Protein AF-A0A1M7DQD5-F1 (afdb_monomer)

Sequence (203 aa):
MSFKKIFIEKNDSAINGEINQLQTGQNYFQDYINKVFDLGITDIESDDLEQLFANPKCFITDKLTKGETLQVAGMNLNKEKVFELLEKPAGTESLIMEIEADILDKTKREYFVWNVKNYKIENRNVVISAETLEFIANKYSLFIENENQQLAYNKLKEIERLMNEINSLQGRKISLDMELNDFMKKDSNHLLKLDSHFIKSFK

Mean predicted aligned error: 7.4 Å

Secondary structure (DSSP, 8-state):
-PPPPEEEEE-HHHHHHHHHHHHHHHHHHHHHHHHHHHTT-----TTHHHHHHH-HHHHHHHHHTTT---EETTEEPPHHHHHHHS-PPTTHHHHHHHHHHHHHSHHHHHHTGGGGGGEEEETTEEEE-HHHHHHHHHHTEEEE-SHHHHHHHHHHHHHHHHHHHHHHH-SSPPPTTSTTTTTEEE-TTS-EEE-GGGGGG--

Structure (mmCIF, N/CA/C/O backbone):
data_AF-A0A1M7DQD5-F1
#
_entry.id   AF-A0A1M7DQD5-F1
#
loop_
_atom_site.group_PDB
_atom_site.id
_atom_site.type_symbol
_atom_site.label_atom_id
_atom_site.label_alt_id
_atom_site.label_comp_id
_atom_site.label_asym_id
_atom_site.label_entity_id
_atom_site.label_seq_id
_atom_site.pdbx_PDB_ins_code
_atom_site.Cartn_x
_atom_site.Cartn_y
_atom_site.Cartn_z
_atom_site.occupancy
_atom_site.B_iso_or_equiv
_atom_site.auth_seq_id
_atom_site.auth_comp_id
_atom_site.auth_asym_id
_atom_site.auth_atom_id
_atom_site.pdbx_PDB_model_num
ATOM 1 N N . MET A 1 1 ? 1.335 26.785 -22.167 1.00 60.62 1 MET A N 1
ATOM 2 C CA . MET A 1 1 ? 0.556 25.526 -22.130 1.00 60.62 1 MET A CA 1
ATOM 3 C C . MET A 1 1 ? 1.340 24.524 -21.294 1.00 60.62 1 MET A C 1
ATOM 5 O O . MET A 1 1 ? 2.559 24.562 -21.367 1.00 60.62 1 MET A O 1
ATOM 9 N N . SER A 1 2 ? 0.684 23.707 -20.463 1.00 81.94 2 SER A N 1
ATOM 10 C CA . SER A 1 2 ? 1.371 22.660 -19.689 1.00 81.94 2 SER A CA 1
ATOM 11 C C . SER A 1 2 ? 1.646 21.456 -20.591 1.00 81.94 2 SER A C 1
ATOM 13 O O . SER A 1 2 ? 0.751 21.041 -21.331 1.00 81.94 2 SER A O 1
ATOM 15 N N . PHE A 1 3 ? 2.869 20.922 -20.566 1.00 88.44 3 PHE A N 1
ATOM 16 C CA . PHE A 1 3 ? 3.222 19.729 -21.332 1.00 88.44 3 PHE A CA 1
ATOM 17 C C . PHE A 1 3 ? 2.458 18.515 -20.788 1.00 88.44 3 PHE A C 1
ATOM 19 O O . PHE A 1 3 ? 2.468 18.243 -19.585 1.00 88.44 3 PHE A O 1
ATOM 26 N N . LYS A 1 4 ? 1.785 17.769 -21.669 1.00 92.31 4 LYS A N 1
ATOM 27 C CA . LYS A 1 4 ? 1.064 16.552 -21.283 1.00 92.31 4 LYS A CA 1
ATOM 28 C C . LYS A 1 4 ? 2.053 15.396 -21.175 1.00 92.31 4 LYS A C 1
ATOM 30 O O . LYS A 1 4 ? 2.666 15.034 -22.174 1.00 92.31 4 LYS A O 1
ATOM 35 N N . LYS A 1 5 ? 2.155 14.784 -19.989 1.00 92.12 5 LYS A N 1
ATOM 36 C CA . LYS A 1 5 ? 3.011 13.609 -19.780 1.00 92.12 5 LYS A CA 1
ATOM 37 C C . LYS A 1 5 ? 2.674 12.491 -20.773 1.00 92.12 5 LYS A C 1
ATOM 39 O O . LYS A 1 5 ? 1.497 12.205 -21.008 1.00 92.12 5 LYS A O 1
ATOM 44 N N . ILE A 1 6 ? 3.702 11.846 -21.322 1.00 93.50 6 ILE A N 1
ATOM 45 C CA . ILE A 1 6 ? 3.565 10.723 -22.262 1.00 93.50 6 ILE A CA 1
ATOM 46 C C . ILE A 1 6 ? 4.157 9.478 -21.611 1.00 93.50 6 ILE A C 1
ATOM 48 O O . ILE A 1 6 ? 5.321 9.477 -21.222 1.00 93.50 6 ILE A O 1
ATOM 52 N N . PHE A 1 7 ? 3.354 8.428 -21.477 1.00 93.06 7 PHE A N 1
ATOM 53 C CA . PHE A 1 7 ? 3.791 7.140 -20.941 1.00 93.06 7 PHE A CA 1
ATOM 54 C C . PHE A 1 7 ? 4.742 6.429 -21.914 1.00 93.06 7 PHE A C 1
ATOM 56 O O . PHE A 1 7 ? 4.466 6.391 -23.113 1.00 93.06 7 PHE A O 1
ATOM 63 N N . ILE A 1 8 ? 5.834 5.855 -21.398 1.00 92.50 8 ILE A N 1
ATOM 64 C CA . ILE A 1 8 ? 6.790 5.065 -22.188 1.00 92.50 8 ILE A CA 1
ATOM 65 C C . ILE A 1 8 ? 6.712 3.587 -21.818 1.00 92.50 8 ILE A C 1
ATOM 67 O O . ILE A 1 8 ? 6.411 2.746 -22.661 1.00 92.50 8 ILE A O 1
ATOM 71 N N . GLU A 1 9 ? 7.019 3.264 -20.567 1.00 91.62 9 GLU A N 1
ATOM 72 C CA . GLU A 1 9 ? 7.064 1.890 -20.077 1.00 91.62 9 GLU A CA 1
ATOM 73 C C . GLU A 1 9 ? 6.839 1.855 -18.566 1.00 91.62 9 GLU A C 1
ATOM 75 O O . GLU A 1 9 ? 6.941 2.877 -17.888 1.00 91.62 9 GLU A O 1
ATOM 80 N N . LYS A 1 10 ? 6.545 0.667 -18.038 1.00 93.31 10 LYS A N 1
ATOM 81 C CA . LYS A 1 10 ? 6.435 0.417 -16.600 1.00 93.31 10 LYS A CA 1
ATOM 82 C C . LYS A 1 10 ? 7.136 -0.876 -16.220 1.00 93.31 10 LYS A C 1
ATOM 84 O O . LYS A 1 10 ? 7.209 -1.808 -17.022 1.00 93.31 10 LYS A O 1
ATOM 89 N N . ASN A 1 11 ? 7.623 -0.938 -14.986 1.00 93.19 11 ASN A N 1
ATOM 90 C CA . ASN A 1 11 ? 8.206 -2.143 -14.417 1.00 93.19 11 ASN A CA 1
ATOM 91 C C . ASN A 1 11 ? 7.139 -2.942 -13.656 1.00 93.19 11 ASN A C 1
ATOM 93 O O . ASN A 1 11 ? 7.006 -2.820 -12.439 1.00 93.19 11 ASN A O 1
ATOM 97 N N . ASP A 1 12 ? 6.399 -3.787 -14.377 1.00 94.12 12 ASP A N 1
ATOM 98 C CA . ASP A 1 12 ? 5.343 -4.623 -13.788 1.00 94.12 12 ASP A CA 1
ATOM 99 C C . ASP A 1 12 ? 5.869 -5.572 -12.701 1.00 94.12 12 ASP A C 1
ATOM 101 O O . ASP A 1 12 ? 5.168 -5.840 -11.729 1.00 94.12 12 ASP A O 1
ATOM 105 N N . SER A 1 13 ? 7.117 -6.046 -12.809 1.00 95.25 13 SER A N 1
ATOM 106 C CA . SER A 1 13 ? 7.712 -6.906 -11.780 1.00 95.25 13 SER A CA 1
ATOM 107 C C . SER A 1 13 ? 7.927 -6.158 -10.465 1.00 95.25 13 SER A C 1
ATOM 109 O O . SER A 1 13 ? 7.686 -6.728 -9.403 1.00 95.25 13 SER A O 1
ATOM 111 N N . ALA A 1 14 ? 8.384 -4.905 -10.520 1.00 94.06 14 ALA A N 1
ATOM 112 C CA . ALA A 1 14 ? 8.564 -4.081 -9.329 1.00 94.06 14 ALA A CA 1
ATOM 113 C C . ALA A 1 14 ? 7.216 -3.671 -8.722 1.00 94.06 14 ALA A C 1
ATOM 115 O O . ALA A 1 14 ? 7.046 -3.773 -7.510 1.00 94.06 14 ALA A O 1
ATOM 116 N N . ILE A 1 15 ? 6.242 -3.304 -9.567 1.00 95.38 15 ILE A N 1
ATOM 117 C CA . ILE A 1 15 ? 4.867 -2.996 -9.145 1.00 95.38 15 ILE A CA 1
ATOM 118 C C . ILE A 1 15 ? 4.260 -4.189 -8.404 1.00 95.38 15 ILE A C 1
ATOM 120 O O . ILE A 1 15 ? 3.832 -4.054 -7.261 1.00 95.38 15 ILE A O 1
ATOM 124 N N . ASN A 1 16 ? 4.272 -5.372 -9.022 1.00 95.56 16 ASN A N 1
ATOM 125 C CA . ASN A 1 16 ? 3.718 -6.582 -8.417 1.00 95.56 16 ASN A CA 1
ATOM 126 C C . ASN A 1 16 ? 4.488 -6.989 -7.155 1.00 95.56 16 ASN A C 1
ATOM 128 O O . ASN A 1 16 ? 3.881 -7.450 -6.193 1.00 95.56 16 ASN A O 1
ATOM 132 N N . GLY A 1 17 ? 5.810 -6.799 -7.136 1.00 95.44 17 GLY A N 1
ATOM 133 C CA . GLY A 1 17 ? 6.637 -7.045 -5.957 1.00 95.44 17 GLY A CA 1
ATOM 134 C C . GLY A 1 17 ? 6.219 -6.196 -4.756 1.00 95.44 17 GLY A C 1
ATOM 135 O O . GLY A 1 17 ? 6.038 -6.739 -3.669 1.00 95.44 17 GLY A O 1
ATOM 136 N N . GLU A 1 18 ? 6.017 -4.890 -4.948 1.00 94.62 18 GLU A N 1
ATOM 137 C CA . GLU A 1 18 ? 5.593 -3.979 -3.873 1.00 94.62 18 GLU A CA 1
ATOM 138 C C . GLU A 1 18 ? 4.139 -4.230 -3.449 1.00 94.62 18 GLU A C 1
ATOM 140 O O . GLU A 1 18 ? 3.856 -4.300 -2.256 1.00 94.62 18 GLU A O 1
ATOM 145 N N . ILE A 1 19 ? 3.226 -4.478 -4.398 1.00 94.88 19 ILE A N 1
ATOM 146 C CA . ILE A 1 19 ? 1.836 -4.858 -4.084 1.00 94.88 19 ILE A CA 1
ATOM 147 C C . ILE A 1 19 ? 1.795 -6.143 -3.245 1.00 94.88 19 ILE A C 1
ATOM 149 O O . ILE A 1 19 ? 1.076 -6.203 -2.250 1.00 94.88 19 ILE A O 1
ATOM 153 N N . ASN A 1 20 ? 2.593 -7.156 -3.594 1.00 93.38 20 ASN A N 1
ATOM 154 C CA . ASN A 1 20 ? 2.652 -8.407 -2.837 1.00 93.38 20 ASN A CA 1
ATOM 155 C C . ASN A 1 20 ? 3.188 -8.205 -1.410 1.00 93.38 20 ASN A C 1
ATOM 157 O O . ASN A 1 20 ? 2.755 -8.899 -0.496 1.00 93.38 20 ASN A O 1
ATOM 161 N N . GLN A 1 21 ? 4.090 -7.245 -1.182 1.00 90.88 21 GLN A N 1
ATOM 162 C CA . GLN A 1 21 ? 4.548 -6.919 0.175 1.00 90.88 21 GLN A CA 1
ATOM 163 C C . GLN A 1 21 ? 3.422 -6.329 1.036 1.00 90.88 21 GLN A C 1
ATOM 165 O O . GLN A 1 21 ? 3.356 -6.612 2.233 1.00 90.88 21 GLN A O 1
ATOM 170 N N . LEU A 1 22 ? 2.504 -5.571 0.430 1.00 94.31 22 LEU A N 1
ATOM 171 C CA . LEU A 1 22 ? 1.338 -5.010 1.117 1.00 94.31 22 LEU A CA 1
ATOM 172 C C . LEU A 1 22 ? 0.255 -6.060 1.425 1.00 94.31 22 LEU A C 1
ATOM 174 O O . LEU A 1 22 ? -0.532 -5.874 2.348 1.00 94.31 22 LEU A O 1
ATOM 178 N N . GLN A 1 23 ? 0.228 -7.206 0.737 1.00 92.69 23 GLN A N 1
ATOM 179 C CA . GLN A 1 23 ? -0.747 -8.271 1.031 1.00 92.69 23 GLN A CA 1
ATOM 180 C C . GLN A 1 23 ? -0.601 -8.832 2.455 1.00 92.69 23 GLN A C 1
ATOM 182 O O . GLN A 1 23 ? -1.596 -9.169 3.095 1.00 92.69 23 GLN A O 1
ATOM 187 N N . THR A 1 24 ? 0.620 -8.887 2.996 1.00 92.56 24 THR A N 1
ATOM 188 C CA . THR A 1 24 ? 0.837 -9.293 4.396 1.00 92.56 24 THR A CA 1
ATOM 189 C C . THR A 1 24 ? 0.157 -8.323 5.363 1.00 92.56 24 THR A C 1
ATOM 191 O O . THR A 1 24 ? -0.457 -8.754 6.336 1.00 92.56 24 THR A O 1
ATOM 194 N N . GLY A 1 25 ? 0.236 -7.017 5.086 1.00 94.38 25 GLY A N 1
ATOM 195 C CA . GLY A 1 25 ? -0.451 -6.000 5.879 1.00 94.38 25 GLY A CA 1
ATOM 196 C C . GLY A 1 25 ? -1.966 -6.062 5.723 1.00 94.38 25 GLY A C 1
ATOM 197 O O . GLY A 1 25 ? -2.678 -5.934 6.713 1.00 94.38 25 GLY A O 1
ATOM 198 N N . GLN A 1 26 ? -2.458 -6.359 4.519 1.00 96.12 26 GLN A N 1
ATOM 199 C CA . GLN A 1 26 ? -3.883 -6.565 4.270 1.00 96.12 26 GLN A CA 1
ATOM 200 C C . GLN A 1 26 ? -4.465 -7.655 5.184 1.00 96.12 26 GLN A C 1
ATOM 202 O O . GLN A 1 26 ? -5.466 -7.411 5.852 1.00 96.12 26 GLN A O 1
ATOM 207 N N . ASN A 1 27 ? -3.815 -8.821 5.265 1.00 95.50 27 ASN A N 1
ATOM 208 C CA . ASN A 1 27 ? -4.257 -9.916 6.135 1.00 95.50 27 ASN A CA 1
ATOM 209 C C . ASN A 1 27 ? -4.180 -9.536 7.619 1.00 95.50 27 ASN A C 1
ATOM 211 O O . ASN A 1 27 ? -5.128 -9.764 8.363 1.00 95.50 27 ASN A O 1
ATOM 215 N N . TYR A 1 28 ? -3.080 -8.900 8.030 1.00 96.75 28 TYR A N 1
ATOM 216 C CA . TYR A 1 28 ? -2.901 -8.419 9.398 1.00 96.75 28 TYR A CA 1
ATOM 217 C C . TYR A 1 28 ? -4.044 -7.493 9.840 1.00 96.75 28 TYR A C 1
ATOM 219 O O . TYR A 1 28 ? -4.631 -7.687 10.900 1.00 96.75 28 TYR A O 1
ATOM 227 N N . PHE A 1 29 ? -4.405 -6.509 9.016 1.00 97.81 29 PHE A N 1
ATOM 228 C CA . PHE A 1 29 ? -5.501 -5.593 9.323 1.00 97.81 29 PHE A CA 1
ATOM 229 C C . PHE A 1 29 ? -6.875 -6.261 9.222 1.00 97.81 29 PHE A C 1
ATOM 231 O O . PHE A 1 29 ? -7.765 -5.937 10.011 1.00 97.81 29 PHE A O 1
ATOM 238 N N . GLN A 1 30 ? -7.053 -7.209 8.296 1.00 97.88 30 GLN A N 1
ATOM 239 C CA . GLN A 1 30 ? -8.293 -7.975 8.179 1.00 97.88 30 GLN A CA 1
ATOM 240 C C . GLN A 1 30 ? -8.620 -8.718 9.477 1.00 97.88 30 GLN A C 1
ATOM 242 O O . GLN A 1 30 ? -9.783 -8.743 9.874 1.00 97.88 30 GLN A O 1
ATOM 247 N N . ASP A 1 31 ? -7.618 -9.270 10.164 1.00 97.50 31 ASP A N 1
ATOM 248 C CA . ASP A 1 31 ? -7.822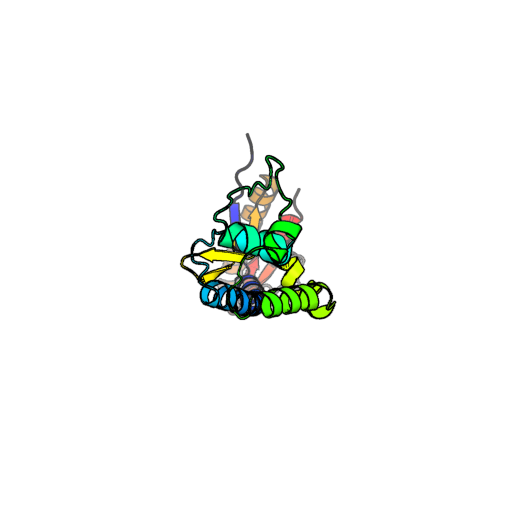 -9.975 11.433 1.00 97.50 31 ASP A CA 1
ATOM 249 C C . ASP A 1 31 ? -8.423 -9.059 12.511 1.00 97.50 31 ASP A C 1
ATOM 251 O O . ASP A 1 31 ? -9.345 -9.463 13.222 1.00 97.50 31 ASP A O 1
ATOM 255 N N . TYR A 1 32 ? -7.973 -7.803 12.603 1.00 97.62 32 TYR A N 1
ATOM 256 C CA . TYR A 1 32 ? -8.563 -6.827 13.526 1.00 97.62 32 TYR A CA 1
ATOM 257 C C . TYR A 1 32 ? -9.974 -6.423 13.114 1.00 97.62 32 TYR A C 1
ATOM 259 O O . TYR A 1 32 ? -10.858 -6.354 13.964 1.00 97.62 32 TYR A O 1
ATOM 267 N N . ILE A 1 33 ? -10.214 -6.204 11.822 1.00 97.12 33 ILE A N 1
ATOM 268 C CA . ILE A 1 33 ? -11.547 -5.858 11.321 1.00 97.12 33 ILE A CA 1
ATOM 269 C C . ILE A 1 33 ? -12.552 -6.989 11.555 1.00 97.12 33 ILE A C 1
ATOM 271 O O . ILE A 1 33 ? -13.678 -6.721 11.969 1.00 97.12 33 ILE A O 1
ATOM 275 N N . ASN A 1 34 ? -12.144 -8.248 11.394 1.00 97.19 34 ASN A N 1
ATOM 276 C CA . ASN A 1 34 ? -12.975 -9.399 11.744 1.00 97.19 34 ASN A CA 1
ATOM 277 C C . ASN A 1 34 ? -13.346 -9.385 13.232 1.00 97.19 34 ASN A C 1
ATOM 279 O O . ASN A 1 34 ? -14.524 -9.498 13.561 1.00 97.19 34 ASN A O 1
ATOM 283 N N . LYS A 1 35 ? -12.374 -9.140 14.122 1.00 97.19 35 LYS A N 1
ATOM 284 C CA . LYS A 1 35 ? -12.637 -9.010 15.564 1.00 97.19 35 LYS A CA 1
ATOM 285 C C . LYS A 1 35 ? -13.591 -7.857 15.875 1.00 97.19 35 LYS A C 1
ATOM 287 O O . LYS A 1 35 ? -14.450 -8.014 16.732 1.00 97.19 35 LYS A O 1
ATOM 292 N N . VAL A 1 36 ? -13.488 -6.720 15.181 1.00 96.62 36 VAL A N 1
ATOM 293 C CA . VAL A 1 36 ? -14.444 -5.606 15.336 1.00 96.62 36 VAL A CA 1
ATOM 294 C C . VAL A 1 36 ? -15.857 -6.043 14.932 1.00 96.62 36 VAL A C 1
ATOM 296 O O . VAL A 1 36 ? -16.807 -5.783 15.673 1.00 96.62 36 VAL A O 1
ATOM 299 N N . PHE A 1 37 ? -16.011 -6.759 13.814 1.00 95.31 37 PHE A N 1
ATOM 300 C CA . PHE A 1 37 ? -17.307 -7.315 13.411 1.00 95.31 37 PHE A CA 1
ATOM 301 C C . PHE A 1 37 ? -17.854 -8.341 14.416 1.00 95.31 37 PHE A C 1
ATOM 303 O O . PHE A 1 37 ? -19.063 -8.356 14.653 1.00 95.31 37 PHE A O 1
ATOM 310 N N . ASP A 1 38 ? -16.994 -9.147 15.045 1.00 95.31 38 ASP A N 1
ATOM 311 C CA . ASP A 1 38 ? -17.384 -10.115 16.082 1.00 95.31 38 ASP A CA 1
ATOM 312 C C . ASP A 1 38 ? -17.917 -9.435 17.358 1.00 95.31 38 ASP A C 1
ATOM 314 O O . ASP A 1 38 ? -18.740 -10.014 18.070 1.00 95.31 38 ASP A O 1
ATOM 318 N N . LEU A 1 39 ? -17.532 -8.178 17.620 1.00 94.81 39 LEU A N 1
ATOM 319 C CA . LEU A 1 39 ? -18.129 -7.346 18.678 1.00 94.81 39 LEU A CA 1
ATOM 320 C C . LEU A 1 39 ? -19.530 -6.821 18.311 1.00 94.81 39 LEU A C 1
ATOM 322 O O . LEU A 1 39 ? -20.154 -6.123 19.108 1.00 94.81 39 LEU A O 1
ATOM 326 N N . GLY A 1 40 ? -20.040 -7.128 17.115 1.00 92.44 40 GLY A N 1
ATOM 327 C CA . GLY A 1 40 ? -21.336 -6.656 16.625 1.00 92.44 40 GLY A CA 1
ATOM 328 C C . GLY A 1 40 ? -21.308 -5.246 16.029 1.00 92.44 40 GLY A C 1
ATOM 329 O O . GLY A 1 40 ? -22.366 -4.705 15.708 1.00 92.44 40 GLY A O 1
ATOM 330 N N . ILE A 1 41 ? -20.124 -4.654 15.849 1.00 93.56 41 ILE A N 1
ATOM 331 C CA . ILE A 1 41 ? -19.949 -3.367 15.169 1.00 93.56 41 ILE A CA 1
ATOM 332 C C . ILE A 1 41 ? -19.996 -3.615 13.663 1.00 93.56 41 ILE A C 1
ATOM 334 O O . ILE A 1 41 ? -19.112 -4.258 13.103 1.00 93.56 41 ILE A O 1
ATOM 338 N N . THR A 1 42 ? -21.045 -3.135 12.995 1.00 89.31 42 THR A N 1
ATOM 339 C CA . THR A 1 42 ? -21.274 -3.416 11.564 1.00 89.31 42 THR A CA 1
ATOM 340 C C . THR A 1 42 ? -21.118 -2.206 10.651 1.00 89.31 42 THR A C 1
ATOM 342 O O . THR A 1 42 ? -20.989 -2.372 9.440 1.00 89.31 42 THR A O 1
ATOM 345 N N . ASP A 1 43 ? -21.158 -1.006 11.215 1.00 89.50 43 ASP A N 1
ATOM 346 C CA . ASP A 1 43 ? -21.097 0.296 10.555 1.00 89.50 43 ASP A CA 1
ATOM 347 C C . ASP A 1 43 ? -19.653 0.813 10.475 1.00 89.50 43 ASP A C 1
ATOM 349 O O . ASP A 1 43 ? -19.299 1.857 11.025 1.00 89.50 43 ASP A O 1
ATOM 353 N N . ILE A 1 44 ? -18.808 0.049 9.782 1.00 92.38 44 ILE A N 1
ATOM 354 C CA . ILE A 1 44 ? -17.419 0.424 9.516 1.00 92.38 44 ILE A CA 1
ATOM 355 C C . ILE A 1 44 ? -17.309 1.086 8.134 1.00 92.38 44 ILE A C 1
ATOM 357 O O . ILE A 1 44 ? -17.765 0.535 7.129 1.00 92.38 44 ILE A O 1
ATOM 361 N N . GLU A 1 45 ? -16.700 2.263 8.099 1.00 92.50 45 GLU A N 1
ATOM 362 C CA . GLU A 1 45 ? -16.437 3.101 6.933 1.00 92.50 45 GLU A CA 1
ATOM 363 C C . GLU A 1 45 ? -15.035 2.849 6.350 1.00 92.50 45 GLU A C 1
ATOM 365 O O . GLU A 1 45 ? -14.189 2.197 6.961 1.00 92.50 45 GLU A O 1
ATOM 370 N N . SER A 1 46 ? -14.775 3.382 5.150 1.00 89.00 46 SER A N 1
ATOM 371 C CA . SER A 1 46 ? -13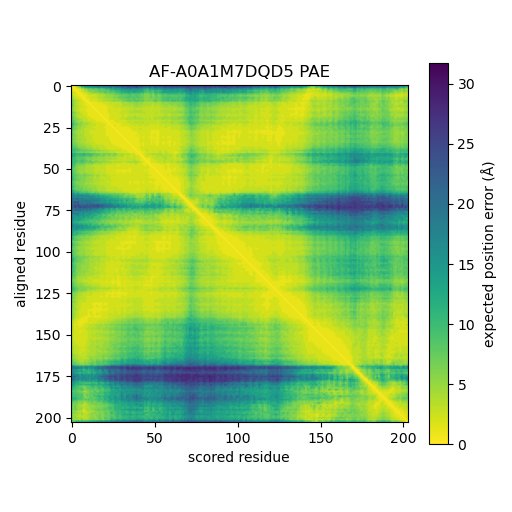.514 3.185 4.410 1.00 89.00 46 SER A CA 1
ATOM 372 C C . SER A 1 46 ? -12.269 3.534 5.229 1.00 89.00 46 SER A C 1
ATOM 374 O O . SER A 1 46 ? -11.298 2.773 5.218 1.00 89.00 46 SER A O 1
ATOM 376 N N . ASP A 1 47 ? -12.322 4.652 5.953 1.00 88.62 47 ASP A N 1
ATOM 377 C CA . ASP A 1 47 ? -11.150 5.283 6.574 1.00 88.62 47 ASP A CA 1
ATOM 378 C C . ASP A 1 47 ? -11.059 4.986 8.084 1.00 88.62 47 ASP A C 1
ATOM 380 O O . ASP A 1 47 ? -10.150 5.436 8.784 1.00 88.62 47 ASP A O 1
ATOM 384 N N . ASP A 1 48 ? -11.981 4.169 8.597 1.00 93.88 48 ASP A N 1
ATOM 385 C CA . ASP A 1 48 ? -12.063 3.794 10.011 1.00 93.88 48 ASP A CA 1
ATOM 386 C C . ASP A 1 48 ? -10.855 2.991 10.496 1.00 93.88 48 ASP A C 1
ATOM 388 O O . ASP A 1 48 ? -10.544 2.989 11.688 1.00 93.88 48 ASP A O 1
ATOM 392 N N . LEU A 1 49 ? -10.150 2.318 9.583 1.00 95.00 49 LEU A N 1
ATOM 393 C CA . LEU A 1 49 ? -8.962 1.545 9.927 1.00 95.00 49 LEU A CA 1
ATOM 394 C C . LEU A 1 49 ? -7.868 2.438 10.533 1.00 95.00 49 LEU A C 1
ATOM 396 O O . LEU A 1 49 ? -7.226 2.049 11.506 1.00 95.00 49 LEU A O 1
ATOM 400 N N . GLU A 1 50 ? -7.676 3.648 10.003 1.00 94.81 50 GLU A N 1
ATOM 401 C CA . GLU A 1 50 ? -6.707 4.596 10.558 1.00 94.81 50 GLU A CA 1
ATOM 402 C C . GLU A 1 50 ? -7.119 5.037 11.968 1.00 94.81 50 GLU A C 1
ATOM 404 O O . GLU A 1 50 ? -6.291 5.065 12.878 1.00 94.81 50 GLU A O 1
ATOM 409 N N . GLN A 1 51 ? -8.409 5.308 12.181 1.00 94.25 51 GLN A N 1
ATOM 410 C CA . GLN A 1 51 ? -8.929 5.723 13.486 1.00 94.25 51 GLN A CA 1
ATOM 411 C C . GLN A 1 51 ? -8.802 4.621 14.541 1.00 94.25 51 GLN A C 1
ATOM 413 O O . GLN A 1 51 ? -8.418 4.906 15.679 1.00 94.25 51 GLN A O 1
ATOM 418 N N . LEU A 1 52 ? -9.066 3.368 14.159 1.00 96.50 52 LEU A N 1
ATOM 419 C CA . LEU A 1 52 ? -8.912 2.200 15.023 1.00 96.50 52 LEU A CA 1
ATOM 420 C C . LEU A 1 52 ? -7.480 2.088 15.564 1.00 96.50 52 LEU A C 1
ATOM 422 O O . LEU A 1 52 ? -7.296 1.843 16.752 1.00 96.50 52 LEU A O 1
ATOM 426 N N . PHE A 1 53 ? -6.469 2.307 14.721 1.00 96.25 53 PHE A N 1
ATOM 427 C CA . PHE A 1 53 ? -5.061 2.238 15.129 1.00 96.25 53 PHE A CA 1
ATOM 428 C C . PHE A 1 53 ? -4.516 3.552 15.712 1.00 96.25 53 PHE A C 1
ATOM 430 O O . PHE A 1 53 ? -3.469 3.544 16.355 1.00 96.25 53 PHE A O 1
ATOM 437 N N . ALA A 1 54 ? -5.206 4.679 15.530 1.00 93.88 54 ALA A N 1
ATOM 438 C CA . ALA A 1 54 ? -4.839 5.948 16.154 1.00 93.88 54 ALA A CA 1
ATOM 439 C C . ALA A 1 54 ? -5.343 6.048 17.602 1.00 93.88 54 ALA A C 1
ATOM 441 O O . ALA A 1 54 ? -4.615 6.505 18.486 1.00 93.88 54 ALA A O 1
ATOM 442 N N . ASN A 1 55 ? -6.594 5.650 17.853 1.00 94.12 55 ASN A N 1
ATOM 443 C CA . ASN A 1 55 ? -7.195 5.642 19.185 1.00 94.12 55 ASN A CA 1
ATOM 444 C C . ASN A 1 55 ? -8.288 4.556 19.280 1.00 94.12 55 ASN A C 1
ATOM 446 O O . ASN A 1 55 ? -9.478 4.868 19.143 1.00 94.12 55 ASN A O 1
ATOM 450 N N . PRO A 1 56 ? -7.912 3.289 19.541 1.00 95.00 56 PRO A N 1
ATOM 451 C CA . PRO A 1 56 ? -8.841 2.157 19.497 1.00 95.00 56 PRO A CA 1
ATOM 452 C C . PRO A 1 56 ? -9.989 2.301 20.499 1.00 95.00 56 PRO A C 1
ATOM 454 O O . PRO A 1 56 ? -11.133 1.978 20.188 1.00 95.00 56 PRO A O 1
ATOM 457 N N . LYS A 1 57 ? -9.717 2.852 21.689 1.00 94.44 57 LYS A N 1
ATOM 458 C CA . LYS A 1 57 ? -10.743 3.080 22.713 1.00 94.44 57 LYS A CA 1
ATOM 459 C C . LYS A 1 57 ? -11.800 4.081 22.247 1.00 94.44 57 LYS A C 1
ATOM 461 O O . LYS A 1 57 ? -12.993 3.787 22.340 1.00 94.44 57 LYS A O 1
ATOM 466 N N . CYS A 1 58 ? -11.388 5.246 21.740 1.00 92.75 58 CYS A N 1
ATOM 467 C CA . CYS A 1 58 ? -12.330 6.237 21.217 1.00 92.75 58 CYS A CA 1
ATOM 468 C C . CYS A 1 58 ? -13.116 5.681 20.030 1.00 92.75 58 CYS A C 1
ATOM 470 O O . CYS A 1 58 ? -14.334 5.823 20.010 1.00 92.75 58 CYS A O 1
ATOM 472 N N . PHE A 1 59 ? -12.436 5.004 19.103 1.00 94.69 59 PHE A N 1
ATOM 473 C CA . PHE A 1 59 ? -13.060 4.408 17.928 1.00 94.69 59 PHE A CA 1
ATOM 474 C C . PHE A 1 59 ? -14.172 3.418 18.300 1.00 94.69 59 PHE A C 1
ATOM 476 O O . PHE A 1 59 ? -15.315 3.579 17.879 1.00 94.69 59 PHE A O 1
ATOM 483 N N . ILE A 1 60 ? -13.870 2.423 19.142 1.00 94.31 60 ILE A N 1
ATOM 484 C CA . ILE A 1 60 ? -14.862 1.422 19.556 1.00 94.31 60 ILE A CA 1
ATOM 485 C C . ILE A 1 60 ? -16.018 2.082 20.309 1.00 94.31 60 ILE A C 1
ATOM 487 O O . ILE A 1 60 ? -17.173 1.722 20.097 1.00 94.31 60 ILE A O 1
ATOM 491 N N . THR A 1 61 ? -15.725 3.075 21.152 1.00 92.94 61 THR A N 1
ATOM 492 C CA . THR A 1 61 ? -16.765 3.835 21.857 1.00 92.94 61 THR A CA 1
ATOM 493 C C . THR A 1 61 ? -17.717 4.505 20.877 1.00 92.94 61 THR A C 1
ATOM 495 O O . THR A 1 61 ? -18.924 4.335 21.005 1.00 92.94 61 THR A O 1
ATOM 498 N N . ASP A 1 62 ? -17.179 5.212 19.882 1.00 92.25 62 ASP A N 1
ATOM 499 C CA . ASP A 1 62 ? -17.980 5.905 18.875 1.00 92.25 62 ASP A CA 1
ATOM 500 C C . ASP A 1 62 ? -18.866 4.943 18.097 1.00 92.25 62 ASP A C 1
ATOM 502 O O . ASP A 1 62 ? -20.037 5.236 17.870 1.00 92.25 62 ASP A O 1
ATOM 506 N N . LYS A 1 63 ? -18.337 3.780 17.714 1.00 93.12 63 LYS A N 1
ATOM 507 C CA . LYS A 1 63 ? -19.115 2.778 16.983 1.00 93.12 63 LYS A CA 1
ATOM 508 C C . LYS A 1 63 ? -20.206 2.147 17.844 1.00 93.12 63 LYS A C 1
ATOM 510 O O . LYS A 1 63 ? -21.335 1.997 17.388 1.00 93.12 63 LYS A O 1
ATOM 515 N N . LEU A 1 64 ? -19.928 1.858 19.116 1.00 91.00 64 LEU A N 1
ATOM 516 C CA . LEU A 1 64 ? -20.935 1.318 20.036 1.00 91.00 64 LEU A CA 1
ATOM 517 C C . LEU A 1 64 ? -22.033 2.337 20.377 1.00 91.00 64 LEU A C 1
ATOM 519 O O . LEU A 1 64 ? -23.187 1.946 20.550 1.00 91.00 64 LEU A O 1
ATOM 523 N N . THR A 1 65 ? -21.711 3.632 20.441 1.00 89.75 65 THR A N 1
ATOM 524 C CA . THR A 1 65 ? -22.696 4.700 20.686 1.00 89.75 65 THR A CA 1
ATOM 525 C C . THR A 1 65 ? -23.267 5.313 19.411 1.00 89.75 65 THR A C 1
ATOM 527 O O . THR A 1 65 ? -24.064 6.243 19.500 1.00 89.75 65 THR A O 1
ATOM 530 N N . LYS A 1 66 ? -22.873 4.834 18.223 1.00 86.25 66 LYS A N 1
ATOM 531 C CA . LYS A 1 66 ? -23.239 5.419 16.919 1.00 86.25 66 LYS A CA 1
ATOM 532 C C . LYS A 1 66 ? -22.930 6.922 16.825 1.00 86.25 66 LYS A C 1
ATOM 534 O O . LYS A 1 66 ? -23.679 7.690 16.224 1.00 86.25 66 LYS A O 1
ATOM 539 N N . GLY A 1 67 ? -21.845 7.354 17.466 1.00 78.38 67 GLY A N 1
ATOM 540 C CA . GLY A 1 67 ? -21.406 8.748 17.524 1.00 78.38 67 GLY A CA 1
ATOM 541 C C . GLY A 1 67 ? -22.231 9.649 18.450 1.00 78.38 67 GLY A C 1
ATOM 542 O O . GLY A 1 67 ? -22.003 10.861 18.480 1.00 78.38 67 GLY A O 1
ATOM 543 N N . GLU A 1 68 ? -23.175 9.104 19.222 1.00 81.38 68 GLU A N 1
ATOM 544 C CA . GLU A 1 68 ? -23.961 9.893 20.169 1.00 81.38 68 GLU A CA 1
ATOM 545 C C . GLU A 1 68 ? -23.096 10.392 21.336 1.00 81.38 68 GLU A C 1
ATOM 547 O O . GLU A 1 68 ? -22.303 9.657 21.932 1.00 81.38 68 GLU A O 1
ATOM 552 N N . THR A 1 69 ? -23.267 11.670 21.690 1.00 77.75 69 THR A N 1
ATOM 553 C CA . THR A 1 69 ? -22.620 12.262 22.866 1.00 77.75 69 THR A CA 1
ATOM 554 C C . THR A 1 69 ? -23.464 11.979 24.101 1.00 77.75 69 THR A C 1
ATOM 556 O O . THR A 1 69 ? -24.551 12.537 24.256 1.00 77.75 69 THR A O 1
ATOM 559 N N . LEU A 1 70 ? -22.957 11.145 25.007 1.00 79.81 70 LEU A N 1
ATOM 560 C CA . LEU A 1 70 ? -23.657 10.851 26.253 1.00 79.81 70 LEU A CA 1
ATOM 561 C C . LEU A 1 70 ? -23.550 12.011 27.247 1.00 79.81 70 LEU A C 1
ATOM 563 O O . LEU A 1 70 ? -22.475 12.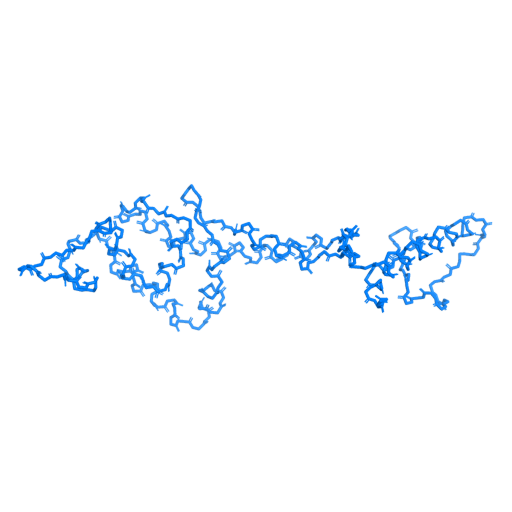577 27.473 1.00 79.81 70 LEU A O 1
ATOM 567 N N . GLN A 1 71 ? -24.681 12.318 27.881 1.00 79.75 71 GLN A N 1
ATOM 568 C CA . GLN A 1 71 ? -24.784 13.320 28.934 1.00 79.75 71 GLN A CA 1
ATOM 569 C C . GLN A 1 71 ? -25.144 12.681 30.270 1.00 79.75 71 GLN A C 1
ATOM 571 O O . GLN A 1 71 ? -26.074 11.882 30.359 1.00 79.75 71 GLN A O 1
ATOM 576 N N . VAL A 1 72 ? -24.458 13.101 31.332 1.00 74.56 72 VAL A N 1
ATOM 577 C CA . VAL A 1 72 ? -24.832 12.788 32.717 1.00 74.56 72 VAL A CA 1
ATOM 578 C C . VAL A 1 72 ? -25.017 14.101 33.461 1.00 74.56 72 VAL A C 1
ATOM 580 O O . VAL A 1 72 ? -24.116 14.936 33.490 1.00 74.56 72 VAL A O 1
ATOM 583 N N . ALA A 1 73 ? -26.209 14.306 34.029 1.00 78.62 73 ALA A N 1
ATOM 584 C CA . ALA A 1 73 ? -26.586 15.548 34.714 1.00 78.62 73 ALA A CA 1
ATOM 585 C C . ALA A 1 73 ? -26.349 16.829 33.873 1.00 78.62 73 ALA A C 1
ATOM 587 O O . ALA A 1 73 ? -25.951 17.863 34.402 1.00 78.62 73 ALA A O 1
ATOM 588 N N . GLY A 1 74 ? -26.568 16.755 32.553 1.00 78.00 74 GLY A N 1
ATOM 589 C CA . GLY A 1 74 ? -26.378 17.878 31.624 1.00 78.00 74 GLY A CA 1
ATOM 590 C C . GLY A 1 74 ? -24.923 18.166 31.233 1.00 78.00 74 GLY A C 1
ATOM 591 O O . GLY A 1 74 ? -24.675 19.107 30.485 1.00 78.00 74 GLY A O 1
ATOM 592 N N . MET A 1 75 ? -23.957 17.368 31.702 1.00 81.12 75 MET A N 1
ATOM 593 C CA . MET A 1 75 ? -22.558 17.449 31.278 1.00 81.12 75 MET A CA 1
ATOM 594 C C . MET A 1 75 ? -22.257 16.401 30.209 1.00 81.12 75 MET A C 1
ATOM 596 O O . MET A 1 75 ? -22.541 15.219 30.405 1.00 81.12 75 MET A O 1
ATOM 600 N N . ASN A 1 76 ? -21.636 16.827 29.107 1.00 84.81 76 ASN A N 1
ATOM 601 C CA . ASN A 1 76 ? -21.106 15.916 28.093 1.00 84.81 76 ASN A CA 1
ATOM 602 C C . ASN A 1 76 ? -19.942 15.115 28.686 1.00 84.81 76 ASN A C 1
ATOM 604 O O . ASN A 1 76 ? -18.988 15.691 29.218 1.00 84.81 76 ASN A O 1
ATOM 608 N N . LEU A 1 77 ? -20.006 13.793 28.578 1.00 81.44 77 LEU A N 1
ATOM 609 C CA . LEU A 1 77 ? -18.894 12.928 28.944 1.00 81.44 77 LEU A CA 1
ATOM 610 C C . LEU A 1 77 ? -17.882 12.845 27.798 1.00 81.44 77 LEU A C 1
ATOM 612 O O . LEU A 1 77 ? -18.245 12.863 26.624 1.00 81.44 77 LEU A O 1
ATOM 616 N N . ASN A 1 78 ? -16.599 12.740 28.145 1.00 84.75 78 ASN A N 1
ATOM 617 C CA . ASN A 1 78 ? -15.577 12.398 27.161 1.00 84.75 78 ASN A CA 1
ATOM 618 C C . ASN A 1 78 ? -15.654 10.897 26.824 1.00 84.75 78 ASN A C 1
ATOM 620 O O . ASN A 1 78 ? -16.175 10.095 27.602 1.00 84.75 78 ASN A O 1
ATOM 624 N N . LYS A 1 79 ? -15.114 10.513 25.665 1.00 84.12 79 LYS A N 1
ATOM 625 C CA . LYS A 1 79 ? -15.222 9.141 25.145 1.00 84.12 79 LYS A CA 1
ATOM 626 C C . LYS A 1 79 ? -14.605 8.097 26.075 1.00 84.12 79 LYS A C 1
ATOM 628 O O . LYS A 1 79 ? -15.159 7.020 26.230 1.00 84.12 79 LYS A O 1
ATOM 633 N N . GLU A 1 80 ? -13.519 8.433 26.766 1.00 83.88 80 GLU A N 1
ATOM 634 C CA . GLU A 1 80 ? -12.894 7.527 27.737 1.00 83.88 80 GLU A CA 1
ATOM 635 C C . GLU A 1 80 ? -13.818 7.194 28.914 1.00 83.88 80 GLU A C 1
ATOM 637 O O . GLU A 1 80 ? -13.963 6.027 29.265 1.00 83.88 80 GLU A O 1
ATOM 642 N N . LYS A 1 81 ? -14.511 8.188 29.484 1.00 84.38 81 LYS A N 1
ATOM 643 C CA . LYS A 1 81 ? -15.493 7.943 30.551 1.00 84.38 81 LYS A CA 1
ATOM 644 C C . LYS A 1 81 ? -16.720 7.207 30.036 1.00 84.38 81 LYS A C 1
ATOM 646 O O . LYS A 1 81 ? -17.276 6.379 30.747 1.00 84.38 81 LYS A O 1
ATOM 651 N N . VAL A 1 82 ? -17.152 7.496 28.808 1.00 86.56 82 VAL A N 1
ATOM 652 C CA . VAL A 1 82 ? -18.242 6.740 28.177 1.00 86.56 82 VAL A CA 1
ATOM 653 C C . VAL A 1 82 ? -17.858 5.270 28.035 1.00 86.56 82 VAL A C 1
ATOM 655 O O . VAL A 1 82 ? -18.652 4.402 28.389 1.00 86.56 82 VAL A O 1
ATOM 658 N N . PHE A 1 83 ? -16.629 4.989 27.602 1.00 89.56 83 PHE A N 1
ATOM 659 C CA . PHE A 1 83 ? -16.116 3.630 27.489 1.00 89.56 83 PHE A CA 1
ATOM 660 C C . PHE A 1 83 ? -16.163 2.877 28.824 1.00 89.56 83 PHE A C 1
ATOM 662 O O . PHE A 1 83 ? -16.534 1.706 28.850 1.00 89.56 83 PHE A O 1
ATOM 669 N N . GLU A 1 84 ? -15.825 3.527 29.939 1.00 87.75 84 GLU A N 1
ATOM 670 C CA . GLU A 1 84 ? -15.886 2.920 31.278 1.00 87.75 84 GLU A CA 1
ATOM 671 C C . GLU A 1 84 ? -17.320 2.579 31.710 1.00 87.75 84 GLU A C 1
ATOM 673 O O . GLU A 1 84 ? -17.538 1.559 32.361 1.00 87.75 84 GLU A O 1
ATOM 678 N N . LEU A 1 85 ? -18.295 3.404 31.323 1.00 86.31 85 LEU A N 1
ATOM 679 C CA . LEU A 1 85 ? -19.688 3.299 31.768 1.00 86.31 85 LEU A CA 1
ATOM 680 C C . LEU A 1 85 ? -20.563 2.408 30.879 1.00 86.31 85 LEU A C 1
ATOM 682 O O . LEU A 1 85 ? -21.587 1.908 31.343 1.00 86.31 85 LEU A O 1
ATOM 686 N N . LEU A 1 86 ? -20.197 2.228 29.609 1.00 88.19 86 LEU A N 1
ATOM 687 C CA . LEU A 1 86 ? -20.971 1.437 28.658 1.00 88.19 86 LEU A CA 1
ATOM 688 C C . LEU A 1 86 ? -20.795 -0.069 28.911 1.00 88.19 86 LEU A C 1
ATOM 690 O O . LEU A 1 86 ? -19.682 -0.557 29.144 1.00 88.19 86 LEU A O 1
ATOM 694 N N . GLU A 1 87 ? -21.895 -0.817 28.819 1.00 87.38 87 GLU A N 1
ATOM 695 C CA . GLU A 1 87 ? -21.854 -2.276 28.739 1.00 87.38 87 GLU A CA 1
ATOM 696 C C . GLU A 1 87 ? -21.248 -2.679 27.390 1.00 87.38 87 GLU A C 1
ATOM 698 O O . GLU A 1 87 ? -21.794 -2.388 26.327 1.00 87.38 87 GLU A O 1
ATOM 703 N N . LYS A 1 88 ? -20.066 -3.296 27.443 1.00 91.25 88 LYS A N 1
ATOM 704 C CA . LYS A 1 88 ? -19.263 -3.625 26.264 1.00 91.25 88 LYS A CA 1
ATOM 705 C C . LYS A 1 88 ? -19.459 -5.094 25.885 1.00 91.25 88 LYS A C 1
ATOM 707 O O . LYS A 1 88 ? -19.486 -5.939 26.783 1.00 91.25 88 LYS A O 1
ATOM 712 N N . PRO A 1 89 ? -19.498 -5.429 24.585 1.00 94.25 89 PRO A N 1
ATOM 713 C CA . PRO A 1 89 ? -19.412 -6.814 24.139 1.00 94.25 89 PRO A CA 1
ATOM 714 C C . PRO A 1 89 ? -18.156 -7.508 24.681 1.00 94.25 89 PRO A C 1
ATOM 716 O O . PRO A 1 89 ? -17.096 -6.886 24.839 1.00 94.25 89 PRO A O 1
ATOM 719 N N . ALA A 1 90 ? -18.263 -8.813 24.937 1.00 94.44 90 ALA A N 1
ATOM 720 C CA . ALA A 1 90 ? -17.134 -9.616 25.392 1.00 94.44 90 ALA A CA 1
ATOM 721 C C . ALA A 1 90 ? -15.981 -9.561 24.374 1.00 94.44 90 ALA A C 1
ATOM 723 O O . ALA A 1 90 ? -16.206 -9.649 23.172 1.00 94.44 90 ALA A O 1
ATOM 724 N N . GLY A 1 91 ? -14.745 -9.410 24.858 1.00 94.50 91 GLY A N 1
ATOM 725 C CA . GLY A 1 91 ? -13.552 -9.305 24.007 1.00 94.50 91 GLY A CA 1
ATOM 726 C C . GLY A 1 91 ? -13.164 -7.878 23.606 1.00 94.50 91 GLY A C 1
ATOM 727 O O . GLY A 1 91 ? -12.046 -7.683 23.138 1.00 94.50 91 GLY A O 1
ATOM 728 N N . THR A 1 92 ? -14.012 -6.873 23.867 1.00 96.31 92 THR A N 1
ATOM 729 C CA . THR A 1 92 ? -13.708 -5.458 23.574 1.00 96.31 92 THR A CA 1
ATOM 730 C C . THR A 1 92 ? -12.382 -4.999 24.191 1.00 96.31 92 THR A C 1
ATOM 732 O O . THR A 1 92 ? -11.536 -4.432 23.506 1.00 96.31 92 THR A O 1
ATOM 735 N N . GLU A 1 93 ? -12.175 -5.259 25.485 1.00 95.75 93 GLU A N 1
ATOM 736 C CA . GLU A 1 93 ? -10.946 -4.848 26.176 1.00 95.75 93 GLU A CA 1
ATOM 737 C C . GLU A 1 93 ? -9.717 -5.597 25.654 1.00 95.75 93 GLU A C 1
ATOM 739 O O . GLU A 1 93 ? -8.664 -4.994 25.467 1.00 95.75 93 GLU A O 1
ATOM 744 N N . SER A 1 94 ? -9.857 -6.893 25.364 1.00 96.88 94 SER A N 1
ATOM 745 C CA . SER A 1 94 ? -8.779 -7.704 24.794 1.00 96.88 94 SER A CA 1
ATOM 746 C C . SER A 1 94 ? -8.348 -7.194 23.421 1.00 96.88 94 SER A C 1
ATOM 748 O O . SER A 1 94 ? -7.151 -7.085 23.178 1.00 96.88 94 SER A O 1
ATOM 750 N N . LEU A 1 95 ? -9.303 -6.824 22.560 1.00 97.69 95 LEU A N 1
ATOM 751 C CA . LEU A 1 95 ? -9.024 -6.240 21.249 1.00 97.69 95 LEU A CA 1
ATOM 752 C C . LEU A 1 95 ? -8.246 -4.925 21.372 1.00 97.69 95 LEU A C 1
ATOM 754 O O . LEU A 1 95 ? -7.237 -4.746 20.696 1.00 97.69 95 LEU A O 1
ATOM 758 N N . ILE A 1 96 ? -8.696 -4.020 22.246 1.00 97.06 96 ILE A N 1
ATOM 759 C CA . ILE A 1 96 ? -8.025 -2.730 22.464 1.00 97.06 96 ILE A CA 1
ATOM 760 C C . ILE A 1 96 ? -6.599 -2.949 22.972 1.00 97.06 96 ILE A C 1
ATOM 762 O O . ILE A 1 96 ? -5.669 -2.377 22.412 1.00 97.06 96 ILE A O 1
ATOM 766 N N . MET A 1 97 ? -6.413 -3.815 23.973 1.00 97.00 97 MET A N 1
ATOM 767 C CA . MET A 1 97 ? -5.083 -4.128 24.504 1.00 97.00 97 MET A CA 1
ATOM 768 C C . MET A 1 97 ? -4.161 -4.742 23.447 1.00 97.00 97 MET A C 1
ATOM 770 O O . MET A 1 97 ? -2.975 -4.431 23.423 1.00 97.00 97 MET A O 1
ATOM 774 N N . GLU A 1 98 ? -4.684 -5.602 22.573 1.00 97.44 98 GLU A N 1
ATOM 775 C CA . GLU A 1 98 ? -3.907 -6.206 21.488 1.00 97.44 98 GLU A CA 1
ATOM 776 C C . GLU A 1 98 ? -3.458 -5.159 20.460 1.00 97.44 98 GLU A C 1
ATOM 778 O O . GLU A 1 98 ? -2.299 -5.161 20.051 1.00 97.44 98 GLU A O 1
ATOM 783 N N . ILE A 1 99 ? -4.340 -4.228 20.079 1.00 97.44 99 ILE A N 1
ATOM 784 C CA . ILE A 1 99 ? -3.994 -3.117 19.180 1.00 97.44 99 ILE A CA 1
ATOM 785 C C . ILE A 1 99 ? -2.946 -2.208 19.833 1.00 97.44 99 ILE A C 1
ATOM 787 O O . ILE A 1 99 ? -1.939 -1.876 19.211 1.00 97.44 99 ILE A O 1
ATOM 791 N N . GLU A 1 100 ? -3.146 -1.819 21.095 1.00 96.94 100 GLU A N 1
ATOM 792 C CA . GLU A 1 100 ? -2.204 -0.972 21.835 1.00 96.94 100 GLU A CA 1
ATOM 793 C C . GLU A 1 100 ? -0.830 -1.642 21.989 1.00 96.94 100 GLU A C 1
ATOM 795 O O . GLU A 1 100 ? 0.199 -0.981 21.831 1.00 96.94 100 GLU A O 1
ATOM 800 N N . ALA A 1 101 ? -0.794 -2.954 22.232 1.00 97.38 101 ALA A N 1
ATOM 801 C CA . ALA A 1 101 ? 0.446 -3.720 22.282 1.00 97.38 101 ALA A CA 1
ATOM 802 C C . ALA A 1 101 ? 1.187 -3.690 20.936 1.00 97.38 101 ALA A C 1
ATOM 804 O O . ALA A 1 101 ? 2.390 -3.423 20.913 1.00 97.38 101 ALA A O 1
ATOM 805 N N . ASP A 1 102 ? 0.480 -3.878 19.822 1.00 97.06 102 ASP A N 1
ATOM 806 C CA . ASP A 1 102 ? 1.067 -3.844 18.479 1.00 97.06 102 ASP A CA 1
ATOM 807 C C . ASP A 1 102 ? 1.530 -2.435 18.059 1.00 97.06 102 ASP A C 1
ATOM 809 O O . ASP A 1 102 ? 2.523 -2.293 17.342 1.00 97.06 102 ASP A O 1
ATOM 813 N N . ILE A 1 103 ? 0.875 -1.376 18.544 1.00 95.19 103 ILE A N 1
ATOM 814 C CA . ILE A 1 103 ? 1.328 0.016 18.369 1.00 95.19 103 ILE A CA 1
ATOM 815 C C . ILE A 1 103 ? 2.639 0.272 19.133 1.00 95.19 103 ILE A C 1
ATOM 817 O O . ILE A 1 103 ? 3.504 1.032 18.676 1.00 95.19 103 ILE A O 1
ATOM 821 N N . LEU A 1 104 ? 2.808 -0.339 20.306 1.00 96.12 104 LEU A N 1
ATOM 822 C CA . LEU A 1 104 ? 4.012 -0.192 21.126 1.00 96.12 104 LEU A CA 1
ATOM 823 C C . LEU A 1 104 ? 5.162 -1.092 20.652 1.00 96.12 104 LEU A C 1
ATOM 825 O O . LEU A 1 104 ? 6.327 -0.695 20.770 1.00 96.12 104 LEU A O 1
ATOM 829 N N . ASP A 1 105 ? 4.858 -2.257 20.078 1.00 97.38 105 ASP A N 1
ATOM 830 C CA . ASP A 1 105 ? 5.848 -3.145 19.475 1.00 97.38 105 ASP A CA 1
ATOM 831 C C . ASP A 1 105 ? 6.494 -2.480 18.255 1.00 97.38 105 ASP A C 1
ATOM 833 O O . ASP A 1 105 ? 5.849 -2.142 17.263 1.00 97.38 105 ASP A O 1
ATOM 837 N N . LYS A 1 106 ? 7.815 -2.291 18.314 1.00 95.06 106 LYS A N 1
ATOM 838 C CA . LYS A 1 106 ? 8.564 -1.599 17.260 1.00 95.06 106 LYS A CA 1
ATOM 839 C C . LYS A 1 106 ? 8.412 -2.283 15.899 1.00 95.06 106 LYS A C 1
ATOM 841 O O . LYS A 1 106 ? 8.246 -1.598 14.895 1.00 95.06 106 LYS A O 1
ATOM 846 N N . THR A 1 107 ? 8.479 -3.609 15.863 1.00 94.31 107 THR A N 1
ATOM 847 C CA . THR A 1 107 ? 8.452 -4.376 14.615 1.00 94.31 107 THR A CA 1
ATOM 848 C C . THR A 1 107 ? 7.078 -4.275 13.969 1.00 94.31 107 THR A C 1
ATOM 850 O O . THR A 1 107 ? 6.972 -3.973 12.782 1.00 94.31 107 THR A O 1
ATOM 853 N N . LYS A 1 108 ? 6.017 -4.476 14.757 1.00 94.38 108 LYS A N 1
ATOM 854 C CA . LYS A 1 108 ? 4.630 -4.364 14.298 1.00 94.38 108 LYS A CA 1
ATOM 855 C C . LYS A 1 108 ? 4.295 -2.945 13.873 1.00 94.38 108 LYS A C 1
ATOM 857 O O . LYS A 1 108 ? 3.729 -2.752 12.799 1.00 94.38 108 LYS A O 1
ATOM 862 N N . ARG A 1 109 ? 4.714 -1.952 14.657 1.00 93.69 109 ARG A N 1
ATOM 863 C CA . ARG A 1 109 ? 4.481 -0.546 14.341 1.00 93.69 109 ARG A CA 1
ATOM 864 C C . ARG A 1 109 ? 5.112 -0.141 13.011 1.00 93.69 109 ARG A C 1
ATOM 866 O O . ARG A 1 109 ? 4.437 0.455 12.177 1.00 93.69 109 ARG A O 1
ATOM 873 N N . GLU A 1 110 ? 6.393 -0.452 12.822 1.00 92.31 110 GLU A N 1
ATOM 874 C CA . GLU A 1 110 ? 7.147 -0.064 11.623 1.00 92.31 110 GLU A CA 1
ATOM 875 C C . GLU A 1 110 ? 6.655 -0.797 10.374 1.00 92.31 110 GLU A C 1
ATOM 877 O O . GLU A 1 110 ? 6.554 -0.203 9.300 1.00 92.31 110 GLU A O 1
ATOM 882 N N . TYR A 1 111 ? 6.330 -2.082 10.512 1.00 91.38 111 TYR A N 1
ATOM 883 C CA . TYR A 1 111 ? 5.934 -2.908 9.379 1.00 91.38 111 TYR A CA 1
ATOM 884 C C . TYR A 1 111 ? 4.458 -2.713 8.997 1.00 91.38 111 TYR A C 1
ATOM 886 O O . TYR A 1 111 ? 4.138 -2.621 7.811 1.00 91.38 111 TYR A O 1
ATOM 894 N N . PHE A 1 112 ? 3.560 -2.588 9.977 1.00 94.12 112 PHE A N 1
ATOM 895 C CA . PHE A 1 112 ? 2.116 -2.502 9.751 1.00 94.12 112 PHE A CA 1
ATOM 896 C C . PHE A 1 112 ? 1.547 -1.120 10.060 1.00 94.12 112 PHE A C 1
ATOM 898 O O . PHE A 1 112 ? 1.082 -0.446 9.145 1.00 94.12 112 PHE A O 1
ATOM 905 N N . VAL A 1 113 ? 1.587 -0.681 11.322 1.00 92.19 113 VAL A N 1
ATOM 906 C CA . VAL A 1 113 ? 0.802 0.476 11.804 1.00 92.19 113 VAL A CA 1
ATOM 907 C C . VAL A 1 113 ? 1.121 1.761 11.034 1.00 92.19 113 VAL A C 1
ATOM 909 O O . VAL A 1 113 ? 0.211 2.477 10.629 1.00 92.19 113 VAL A O 1
ATOM 912 N N . TRP A 1 114 ? 2.394 2.039 10.740 1.00 93.31 114 TRP A N 1
ATOM 913 C CA . TRP A 1 114 ? 2.789 3.209 9.936 1.00 93.31 114 TRP A CA 1
ATOM 914 C C . TRP A 1 114 ? 2.243 3.202 8.504 1.00 93.31 114 TRP A C 1
ATOM 916 O O . TRP A 1 114 ? 2.146 4.252 7.867 1.00 93.31 114 TRP A O 1
ATOM 926 N N . ASN A 1 115 ? 1.876 2.026 8.005 1.00 93.50 115 ASN A N 1
ATOM 927 C CA . ASN A 1 115 ? 1.352 1.810 6.667 1.00 93.50 115 ASN A CA 1
ATOM 928 C C . ASN A 1 115 ? -0.178 1.690 6.644 1.00 93.50 115 ASN A C 1
ATOM 930 O O . ASN A 1 115 ? -0.719 1.407 5.581 1.00 93.50 115 ASN A O 1
ATOM 934 N N . VAL A 1 116 ? -0.884 1.915 7.760 1.00 95.50 116 VAL A N 1
ATOM 935 C CA . VAL A 1 116 ? -2.349 1.745 7.845 1.00 95.50 116 VAL A CA 1
ATOM 936 C C . VAL A 1 116 ? -3.106 2.553 6.782 1.00 95.50 116 VAL A C 1
ATOM 938 O O . VAL A 1 116 ? -4.018 2.031 6.152 1.00 95.50 116 VAL A O 1
ATOM 941 N N . LYS A 1 117 ? -2.635 3.768 6.473 1.00 94.62 117 LYS A N 1
ATOM 942 C CA 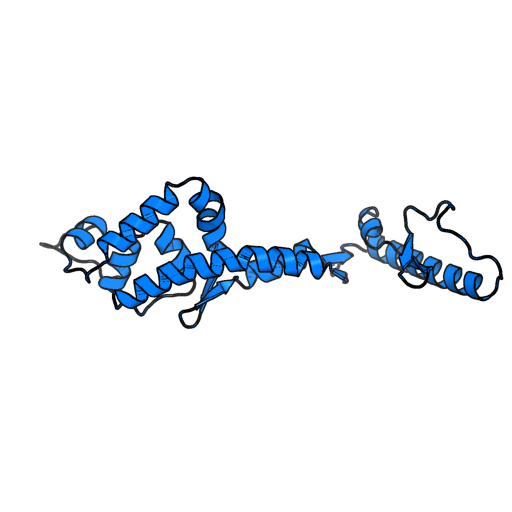. LYS A 1 117 ? -3.182 4.654 5.428 1.00 94.62 117 LYS A CA 1
ATOM 943 C C . LYS A 1 117 ? -3.138 4.084 4.004 1.00 94.62 117 LYS A C 1
ATOM 945 O O . LYS A 1 117 ? -3.773 4.612 3.098 1.00 94.62 117 LYS A O 1
ATOM 950 N N . ASN A 1 118 ? -2.343 3.037 3.778 1.00 95.75 118 ASN A N 1
ATOM 951 C CA . ASN A 1 118 ? -2.259 2.378 2.476 1.00 95.75 118 ASN A CA 1
ATOM 952 C C . ASN A 1 118 ? -3.440 1.429 2.230 1.00 95.75 118 ASN A C 1
ATOM 954 O O . ASN A 1 118 ? -3.543 0.844 1.151 1.00 95.75 118 ASN A O 1
ATOM 958 N N . TYR A 1 119 ? -4.309 1.251 3.223 1.00 97.25 119 TYR A N 1
ATOM 959 C CA . TYR A 1 119 ? -5.430 0.331 3.191 1.00 97.25 119 TYR A CA 1
ATOM 960 C C . TYR A 1 119 ? -6.735 1.069 3.471 1.00 97.25 119 TYR A C 1
ATOM 962 O O . TYR A 1 119 ? -6.752 2.125 4.094 1.00 97.25 119 TYR A O 1
ATOM 970 N N . LYS A 1 120 ? -7.831 0.480 3.008 1.00 96.56 120 LYS A N 1
ATOM 971 C CA . LYS A 1 120 ? -9.198 0.930 3.263 1.00 96.56 120 LYS A CA 1
ATOM 972 C C . LYS A 1 120 ? -10.116 -0.263 3.459 1.00 96.56 120 LYS A C 1
ATOM 974 O O . LYS A 1 120 ? -9.758 -1.390 3.108 1.00 96.56 120 LYS A O 1
ATOM 979 N N . ILE A 1 121 ? -11.309 -0.009 3.976 1.00 96.25 121 ILE A N 1
ATOM 980 C CA . ILE A 1 121 ? -12.320 -1.041 4.202 1.00 96.25 121 ILE A CA 1
ATOM 981 C C . ILE A 1 121 ? -13.393 -0.953 3.116 1.00 96.25 121 ILE A C 1
ATOM 983 O O . ILE A 1 121 ? -14.075 0.057 2.967 1.00 96.25 121 ILE A O 1
ATOM 987 N N . GLU A 1 122 ? -13.570 -2.033 2.359 1.00 94.56 122 GLU A N 1
ATOM 988 C CA . GLU A 1 122 ? -14.596 -2.164 1.326 1.00 94.56 122 GLU A CA 1
ATOM 989 C C . GLU A 1 122 ? -15.331 -3.493 1.468 1.00 94.56 122 GLU A C 1
ATOM 991 O O . GLU A 1 122 ? -14.730 -4.567 1.437 1.00 94.56 122 GLU A O 1
ATOM 996 N N . ASN A 1 123 ? -16.660 -3.439 1.598 1.00 91.19 123 ASN A N 1
ATOM 997 C CA . ASN A 1 123 ? -17.502 -4.633 1.724 1.00 91.19 123 ASN A CA 1
ATOM 998 C C . ASN A 1 123 ? -17.003 -5.604 2.814 1.00 91.19 123 ASN A C 1
ATOM 1000 O O . ASN A 1 123 ? -16.941 -6.810 2.583 1.00 91.19 123 ASN A O 1
ATOM 1004 N N . ARG A 1 124 ? -16.637 -5.069 3.990 1.00 92.88 124 ARG A N 1
ATOM 1005 C CA . ARG A 1 124 ? -16.045 -5.795 5.137 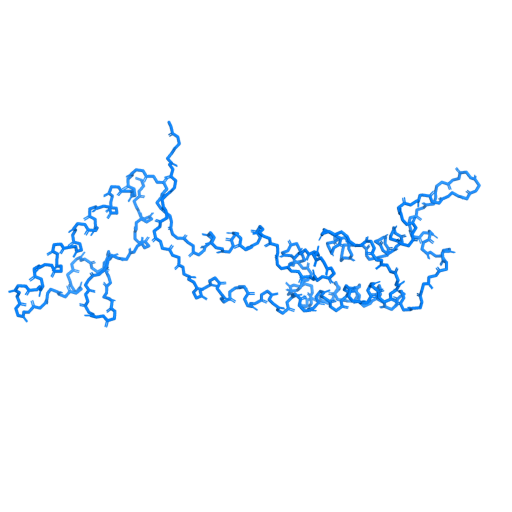1.00 92.88 124 ARG A CA 1
ATOM 1006 C C . ARG A 1 124 ? -14.636 -6.359 4.921 1.00 92.88 124 ARG A C 1
ATOM 1008 O O . ARG A 1 124 ? -14.116 -7.031 5.809 1.00 92.88 124 ARG A O 1
ATOM 1015 N N . ASN A 1 125 ? -14.012 -6.071 3.785 1.00 95.75 125 ASN A N 1
ATOM 1016 C CA . ASN A 1 125 ? -12.654 -6.501 3.493 1.00 95.75 125 ASN A CA 1
ATOM 1017 C C . ASN A 1 125 ? -11.696 -5.318 3.564 1.00 95.75 125 ASN A C 1
ATOM 1019 O O . ASN A 1 125 ? -11.985 -4.242 3.045 1.00 95.75 125 ASN A O 1
ATOM 1023 N N . VAL A 1 126 ? -10.531 -5.535 4.154 1.00 97.38 126 VAL A N 1
ATOM 1024 C CA . VAL A 1 126 ? -9.396 -4.639 4.015 1.00 97.38 126 VAL A CA 1
ATOM 1025 C C . VAL A 1 126 ? -8.829 -4.837 2.618 1.00 97.38 126 VAL A C 1
ATOM 1027 O O . VAL A 1 126 ? -8.538 -5.959 2.203 1.00 97.38 126 VAL A O 1
ATOM 1030 N N . VAL A 1 127 ? -8.676 -3.745 1.882 1.00 96.94 127 VAL A N 1
ATOM 1031 C CA . VAL A 1 127 ? -8.087 -3.712 0.543 1.00 96.94 127 VAL A CA 1
ATOM 1032 C C . VAL A 1 127 ? -7.036 -2.612 0.473 1.00 96.94 127 VAL A C 1
ATOM 1034 O O . VAL A 1 127 ? -7.093 -1.638 1.221 1.00 96.94 127 VAL A O 1
ATOM 1037 N N . ILE A 1 128 ? -6.065 -2.750 -0.429 1.00 96.75 128 ILE A N 1
ATOM 1038 C CA . ILE A 1 128 ? -5.088 -1.685 -0.693 1.00 96.75 128 ILE A CA 1
ATOM 1039 C C . ILE A 1 128 ? -5.826 -0.502 -1.335 1.00 96.75 128 ILE A C 1
ATOM 1041 O O . ILE A 1 128 ? -6.656 -0.688 -2.231 1.00 96.75 128 ILE A O 1
ATOM 1045 N N . SER A 1 129 ? -5.547 0.716 -0.875 1.00 96.00 129 SER A N 1
ATOM 1046 C CA . SER A 1 129 ? -6.211 1.916 -1.378 1.00 96.00 129 SER A CA 1
ATOM 1047 C C . SER A 1 129 ? -5.862 2.169 -2.852 1.00 96.00 129 SER A C 1
ATOM 1049 O O . SER A 1 129 ? -4.765 1.863 -3.327 1.00 96.00 129 SER A O 1
ATOM 1051 N N . ALA A 1 130 ? -6.807 2.747 -3.599 1.00 95.00 130 ALA A N 1
ATOM 1052 C CA . ALA A 1 130 ? -6.582 3.079 -5.007 1.00 95.00 130 ALA A CA 1
ATOM 1053 C C . ALA A 1 130 ? -5.454 4.111 -5.171 1.00 95.00 130 ALA A C 1
ATOM 1055 O O . ALA A 1 130 ? -4.659 4.001 -6.100 1.00 95.00 130 ALA A O 1
ATOM 1056 N N . GLU A 1 131 ? -5.347 5.056 -4.232 1.00 95.31 131 GLU A N 1
ATOM 1057 C CA . GLU A 1 131 ? -4.275 6.052 -4.192 1.00 95.31 131 GLU A CA 1
ATOM 1058 C C . GLU A 1 131 ? -2.900 5.392 -4.032 1.00 95.31 131 GLU A C 1
ATOM 1060 O O . GLU A 1 131 ? -1.967 5.722 -4.763 1.00 95.31 131 GLU A O 1
ATOM 1065 N N . THR A 1 132 ? -2.770 4.398 -3.147 1.00 96.19 132 THR A N 1
ATOM 1066 C CA . THR A 1 132 ? -1.523 3.639 -2.996 1.00 96.19 132 THR A CA 1
ATOM 1067 C C . THR A 1 132 ? -1.194 2.845 -4.258 1.00 96.19 132 THR A C 1
ATOM 1069 O O . THR A 1 132 ? -0.045 2.857 -4.701 1.00 96.19 132 THR A O 1
ATOM 1072 N N . LEU A 1 133 ? -2.178 2.179 -4.872 1.00 96.19 133 LEU A N 1
ATOM 1073 C CA . LEU A 1 133 ? -1.964 1.439 -6.121 1.00 96.19 133 LEU A CA 1
ATOM 1074 C C . LEU A 1 133 ? -1.513 2.365 -7.258 1.00 96.19 133 LEU A C 1
ATOM 1076 O O . LEU A 1 133 ? -0.583 2.031 -7.994 1.00 96.19 133 LEU A O 1
ATOM 1080 N N . GLU A 1 134 ? -2.130 3.539 -7.382 1.00 96.00 134 GLU A N 1
ATOM 1081 C CA . GLU A 1 134 ? -1.748 4.552 -8.362 1.00 96.00 134 GLU A CA 1
ATOM 1082 C C . GLU A 1 134 ? -0.352 5.118 -8.075 1.00 96.00 134 GLU A C 1
ATOM 1084 O O . GLU A 1 134 ? 0.461 5.254 -8.993 1.00 96.00 134 GLU A O 1
ATOM 1089 N N . PHE A 1 135 ? -0.028 5.389 -6.810 1.00 95.88 135 PHE A N 1
ATOM 1090 C CA . PHE A 1 135 ? 1.302 5.831 -6.402 1.00 95.88 135 PHE A CA 1
ATOM 1091 C C . PHE A 1 135 ? 2.380 4.809 -6.780 1.00 95.88 135 PHE A C 1
ATOM 1093 O O . PHE A 1 135 ? 3.375 5.182 -7.403 1.00 95.88 135 PHE A O 1
ATOM 1100 N N . ILE A 1 136 ? 2.176 3.523 -6.471 1.00 96.06 136 ILE A N 1
ATOM 1101 C CA . ILE A 1 136 ? 3.107 2.441 -6.829 1.00 96.06 136 ILE A CA 1
ATOM 1102 C C . ILE A 1 136 ? 3.243 2.344 -8.351 1.00 96.06 136 ILE A C 1
ATOM 1104 O O . ILE A 1 136 ? 4.360 2.292 -8.872 1.00 96.06 136 ILE A O 1
ATOM 1108 N N . ALA A 1 137 ? 2.125 2.366 -9.081 1.00 95.19 137 ALA A N 1
ATOM 1109 C CA . ALA A 1 137 ? 2.140 2.317 -10.537 1.00 95.19 137 ALA A CA 1
ATOM 1110 C C . ALA A 1 137 ? 2.943 3.484 -11.128 1.00 95.19 137 ALA A C 1
ATOM 1112 O O . ALA A 1 137 ? 3.792 3.267 -11.992 1.00 95.19 137 ALA A O 1
ATOM 1113 N N . ASN A 1 138 ? 2.736 4.703 -10.629 1.00 93.62 138 ASN A N 1
ATOM 1114 C CA . ASN A 1 138 ? 3.446 5.896 -11.080 1.00 93.62 138 ASN A CA 1
ATOM 1115 C C . ASN A 1 138 ? 4.934 5.873 -10.706 1.00 93.62 138 ASN A C 1
ATOM 1117 O O . ASN A 1 138 ? 5.768 6.203 -11.547 1.00 93.62 138 ASN A O 1
ATOM 1121 N N . LYS A 1 139 ? 5.280 5.438 -9.488 1.00 94.12 139 LYS A N 1
ATOM 1122 C CA . LYS A 1 139 ? 6.662 5.290 -8.992 1.00 94.12 139 LYS A CA 1
ATOM 1123 C C . LYS A 1 139 ? 7.510 4.393 -9.896 1.00 94.12 139 LYS A C 1
ATOM 1125 O O . LYS A 1 139 ? 8.690 4.668 -10.094 1.00 94.12 139 LYS A O 1
ATOM 1130 N N . TYR A 1 140 ? 6.910 3.342 -10.452 1.00 94.62 140 TYR A N 1
ATOM 1131 C CA . TYR A 1 140 ? 7.573 2.369 -11.329 1.00 94.62 140 TYR A CA 1
ATOM 1132 C C . TYR A 1 140 ? 7.231 2.530 -12.812 1.00 94.62 140 TYR A C 1
ATOM 1134 O O . TYR A 1 140 ? 7.493 1.624 -13.610 1.00 94.62 140 TYR A O 1
ATOM 1142 N N . SER A 1 141 ? 6.662 3.672 -13.189 1.00 94.44 141 SER A N 1
ATOM 1143 C CA . SER A 1 141 ? 6.394 4.027 -14.578 1.00 94.44 141 SER A CA 1
ATOM 1144 C C . SER A 1 141 ? 7.326 5.135 -15.042 1.00 94.44 141 SER A C 1
ATOM 1146 O O . SER A 1 141 ? 7.673 6.060 -14.308 1.00 94.44 141 SER A O 1
ATOM 1148 N N . LEU A 1 142 ? 7.714 5.057 -16.307 1.00 93.25 142 LEU A N 1
ATOM 1149 C CA . LEU A 1 142 ? 8.529 6.054 -16.966 1.00 93.25 14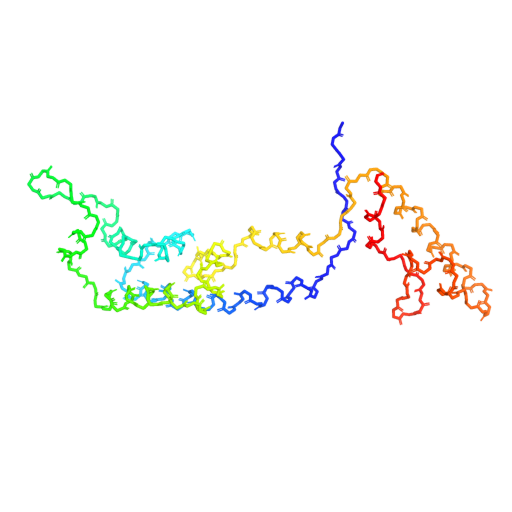2 LEU A CA 1
ATOM 1150 C C . LEU A 1 142 ? 7.658 6.917 -17.879 1.00 93.25 142 LEU A C 1
ATOM 1152 O O . LEU A 1 142 ? 6.986 6.421 -18.786 1.00 93.25 142 LEU A O 1
ATOM 1156 N N . PHE A 1 143 ? 7.735 8.228 -17.663 1.00 94.25 143 PHE A N 1
ATOM 1157 C CA . PHE A 1 143 ? 7.025 9.228 -18.452 1.00 94.25 143 PHE A CA 1
ATOM 1158 C C . PHE A 1 143 ? 7.987 10.243 -19.071 1.00 94.25 143 PHE A C 1
ATOM 1160 O O . PHE A 1 143 ? 8.966 10.645 -18.441 1.00 94.25 143 PHE A O 1
ATOM 1167 N N . ILE A 1 144 ? 7.656 10.715 -20.268 1.00 94.56 144 ILE A N 1
ATOM 1168 C CA . ILE A 1 144 ? 8.179 11.954 -20.852 1.00 94.56 144 ILE A CA 1
ATOM 1169 C C . ILE A 1 144 ? 7.429 13.110 -20.202 1.00 94.56 144 ILE A C 1
ATOM 1171 O O . ILE A 1 144 ? 6.198 13.102 -20.160 1.00 94.56 144 ILE A O 1
ATOM 1175 N N . GLU A 1 145 ? 8.160 14.096 -19.701 1.00 93.50 145 GLU A N 1
ATOM 1176 C CA . GLU A 1 145 ? 7.619 15.199 -18.903 1.00 93.50 145 GLU A CA 1
ATOM 1177 C C . GLU A 1 145 ? 7.837 16.571 -19.541 1.00 93.50 145 GLU A C 1
ATOM 1179 O O . GLU A 1 145 ? 7.268 17.551 -19.065 1.00 93.50 145 GLU A O 1
ATOM 1184 N N . ASN A 1 146 ? 8.615 16.650 -20.624 1.00 94.00 146 ASN A N 1
ATOM 1185 C CA . ASN A 1 146 ? 8.822 17.884 -21.373 1.00 94.00 146 ASN A CA 1
ATOM 1186 C C . ASN A 1 146 ? 9.123 17.632 -22.865 1.00 94.00 146 ASN A C 1
ATOM 1188 O O . ASN A 1 146 ? 9.348 16.499 -23.301 1.00 94.00 146 ASN A O 1
ATOM 1192 N N . GLU A 1 147 ? 9.135 18.714 -23.646 1.00 94.12 147 GLU A N 1
ATOM 1193 C CA . GLU A 1 147 ? 9.355 18.677 -25.097 1.00 94.12 147 GLU A CA 1
ATOM 1194 C C . GLU A 1 147 ? 10.757 18.177 -25.475 1.00 94.12 147 GLU A C 1
ATOM 1196 O O . GLU A 1 147 ? 10.899 17.443 -26.453 1.00 94.12 147 GLU A O 1
ATOM 1201 N N . ASN A 1 148 ? 11.785 18.500 -24.685 1.00 93.75 148 ASN A N 1
ATOM 1202 C CA . ASN A 1 148 ? 13.162 18.075 -24.952 1.00 93.75 148 ASN A CA 1
ATOM 1203 C C . ASN A 1 148 ? 13.329 16.563 -24.775 1.00 93.75 148 ASN A C 1
ATOM 1205 O O . ASN A 1 148 ? 13.928 15.901 -25.623 1.00 93.75 148 ASN A O 1
ATOM 1209 N N . GLN A 1 149 ? 12.727 15.993 -23.732 1.00 94.00 149 GLN A N 1
ATOM 1210 C CA . GLN A 1 149 ? 12.634 14.551 -23.522 1.00 94.00 149 GLN A CA 1
ATOM 1211 C C . GLN A 1 149 ? 11.879 13.877 -24.669 1.00 94.00 149 GLN A C 1
ATOM 1213 O O . GLN A 1 149 ? 12.296 12.818 -25.135 1.00 94.00 149 GLN A O 1
ATOM 1218 N N . GLN A 1 150 ? 10.799 14.494 -25.163 1.00 94.94 150 GLN A N 1
ATOM 1219 C CA . GLN A 1 150 ? 10.047 13.961 -26.298 1.00 94.94 150 GLN A CA 1
ATOM 1220 C C . GLN A 1 150 ? 10.879 13.954 -27.580 1.00 94.94 150 GLN A C 1
ATOM 1222 O O . GLN A 1 150 ? 10.916 12.952 -28.297 1.00 94.94 150 GLN A O 1
ATOM 1227 N N . LEU A 1 151 ? 11.564 15.059 -27.864 1.00 94.44 151 LEU A N 1
ATOM 1228 C CA . LEU A 1 151 ? 12.423 15.187 -29.031 1.00 94.44 151 LEU A CA 1
ATOM 1229 C C . LEU A 1 151 ? 13.572 14.176 -28.980 1.00 94.44 151 LEU A C 1
ATOM 1231 O O . LEU A 1 151 ? 13.799 13.461 -29.958 1.00 94.44 151 LEU A O 1
ATOM 1235 N N . ALA A 1 152 ? 14.253 14.080 -27.837 1.00 91.19 152 ALA A N 1
ATOM 1236 C CA . ALA A 1 152 ? 15.329 13.122 -27.620 1.00 91.19 152 ALA A CA 1
ATOM 1237 C C . ALA A 1 152 ? 14.836 11.680 -27.780 1.00 91.19 152 ALA A C 1
ATOM 1239 O O . ALA A 1 152 ? 15.447 10.905 -28.513 1.00 91.19 152 ALA A O 1
ATOM 1240 N N . TYR A 1 153 ? 13.691 11.336 -27.180 1.00 93.31 153 TYR A N 1
ATOM 1241 C CA . TYR A 1 153 ? 13.084 10.015 -27.328 1.00 93.31 153 TYR A CA 1
ATOM 1242 C C . TYR A 1 153 ? 12.837 9.659 -28.794 1.00 93.31 153 TYR A C 1
ATOM 1244 O O . TYR A 1 153 ? 13.271 8.605 -29.257 1.00 93.31 153 TYR A O 1
ATOM 1252 N N . ASN A 1 154 ? 12.204 10.561 -29.547 1.00 93.88 154 ASN A N 1
ATOM 1253 C CA . ASN A 1 154 ? 11.909 10.343 -30.961 1.00 93.88 154 ASN A CA 1
ATOM 1254 C C . ASN A 1 154 ? 13.188 10.126 -31.784 1.00 93.88 154 ASN A C 1
ATOM 1256 O O . ASN A 1 154 ? 13.226 9.240 -32.638 1.00 93.88 154 ASN A O 1
ATOM 1260 N N . LYS A 1 155 ? 14.249 10.894 -31.508 1.00 93.00 155 LYS A N 1
ATOM 1261 C CA . LYS A 1 155 ? 15.541 10.760 -32.196 1.00 93.00 155 LYS A CA 1
ATOM 1262 C C . LYS A 1 155 ? 16.256 9.458 -31.848 1.00 93.00 155 LYS A C 1
ATOM 1264 O O . LYS A 1 155 ? 16.756 8.782 -32.742 1.00 93.00 155 LYS A O 1
ATOM 1269 N N . LEU A 1 156 ? 16.247 9.058 -30.582 1.00 90.19 156 LEU A N 1
ATOM 1270 C CA . LEU A 1 156 ? 16.833 7.789 -30.152 1.00 90.19 156 LEU A CA 1
ATOM 1271 C C . LEU A 1 156 ? 16.067 6.586 -30.727 1.00 90.19 156 LEU A C 1
ATOM 1273 O O . LEU A 1 156 ? 16.688 5.621 -31.167 1.00 90.19 156 LEU A O 1
ATOM 1277 N N . LYS A 1 157 ? 14.732 6.661 -30.833 1.00 91.06 157 LYS A N 1
ATOM 1278 C CA . LYS A 1 157 ? 13.919 5.647 -31.532 1.00 91.06 157 LYS A CA 1
ATOM 1279 C C . LYS A 1 157 ? 14.224 5.573 -33.031 1.00 91.06 157 LYS A C 1
ATOM 1281 O O . LYS A 1 157 ? 14.208 4.485 -33.604 1.00 91.06 157 LYS A O 1
ATOM 1286 N N . GLU A 1 158 ? 14.509 6.704 -33.672 1.00 93.06 158 GLU A N 1
ATOM 1287 C CA . GLU A 1 158 ? 14.936 6.746 -35.074 1.00 93.06 158 GLU A CA 1
ATOM 1288 C C . GLU A 1 158 ? 16.296 6.052 -35.266 1.00 93.06 158 GLU A C 1
ATOM 1290 O O . GLU A 1 158 ? 16.441 5.235 -36.177 1.00 93.06 158 GLU A O 1
ATOM 1295 N N . ILE A 1 159 ? 17.252 6.303 -34.365 1.00 88.50 159 ILE A N 1
ATOM 1296 C CA . ILE A 1 159 ? 18.564 5.637 -34.344 1.00 88.50 159 ILE A CA 1
ATOM 1297 C C . ILE A 1 159 ? 18.405 4.126 -34.121 1.00 88.50 159 ILE A C 1
ATOM 1299 O O . ILE A 1 159 ? 18.980 3.341 -34.873 1.00 88.50 159 ILE A O 1
ATOM 1303 N N . GLU A 1 160 ? 17.587 3.704 -33.150 1.00 88.88 160 GLU A N 1
ATOM 1304 C CA . GLU A 1 160 ? 17.260 2.289 -32.908 1.00 88.88 160 GLU A CA 1
ATOM 1305 C C . GLU A 1 160 ? 16.786 1.594 -34.193 1.00 88.88 160 GLU A C 1
AT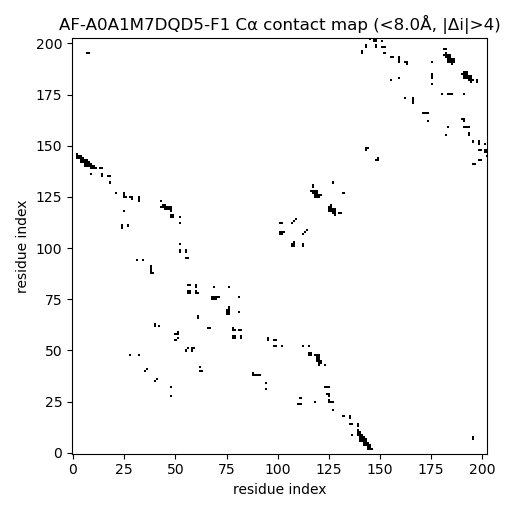OM 1307 O O . GLU A 1 160 ? 17.304 0.534 -34.556 1.00 88.88 160 GLU A O 1
ATOM 1312 N N . ARG A 1 161 ? 15.829 2.204 -34.906 1.00 91.88 161 ARG A N 1
ATOM 1313 C CA . ARG A 1 161 ? 15.293 1.668 -36.163 1.00 91.88 161 ARG A CA 1
ATOM 1314 C C . ARG A 1 161 ? 16.388 1.525 -37.220 1.00 91.88 161 ARG A C 1
ATOM 1316 O O . ARG A 1 161 ? 16.569 0.434 -37.755 1.00 91.88 161 ARG A O 1
ATOM 1323 N N . LEU A 1 162 ? 17.125 2.603 -37.496 1.00 90.25 162 LEU A N 1
ATOM 1324 C CA . LEU A 1 162 ? 18.167 2.622 -38.527 1.00 90.25 162 LEU A CA 1
ATOM 1325 C C . LEU A 1 162 ? 19.278 1.605 -38.241 1.00 90.25 162 LEU A C 1
ATOM 1327 O O . LEU A 1 162 ? 19.731 0.909 -39.147 1.00 90.25 162 LEU A O 1
ATOM 1331 N N . MET A 1 163 ? 19.697 1.461 -36.983 1.00 86.12 163 MET A N 1
ATOM 1332 C CA . MET A 1 163 ? 20.708 0.470 -36.615 1.00 86.12 163 MET A CA 1
ATOM 1333 C C . MET A 1 163 ? 20.224 -0.966 -36.798 1.00 86.12 163 MET A C 1
ATOM 1335 O O . MET A 1 163 ? 20.984 -1.812 -37.269 1.00 86.12 163 MET A O 1
ATOM 1339 N N . ASN A 1 164 ? 18.974 -1.256 -36.431 1.00 86.88 164 ASN A N 1
ATOM 1340 C CA . ASN A 1 164 ? 18.398 -2.582 -36.639 1.00 86.88 164 ASN A CA 1
ATOM 1341 C C . ASN A 1 164 ? 18.249 -2.900 -38.137 1.00 86.88 164 ASN A C 1
ATOM 1343 O O . ASN A 1 164 ? 18.543 -4.024 -38.544 1.00 86.88 164 ASN A O 1
ATOM 1347 N N . GLU A 1 165 ? 17.893 -1.915 -38.968 1.00 88.88 165 GLU A N 1
ATOM 1348 C CA . GLU A 1 165 ? 17.888 -2.050 -40.431 1.00 88.88 165 GLU A CA 1
ATOM 1349 C C . GLU A 1 165 ? 19.284 -2.368 -40.973 1.00 88.88 165 GLU A C 1
ATOM 1351 O O . GLU A 1 165 ? 19.451 -3.363 -41.676 1.00 88.88 165 GLU A O 1
ATOM 1356 N N . ILE A 1 166 ? 20.312 -1.609 -40.584 1.00 85.19 166 ILE A N 1
ATOM 1357 C CA . ILE A 1 166 ? 21.697 -1.882 -41.000 1.00 85.19 166 ILE A CA 1
ATOM 1358 C C . ILE A 1 166 ? 22.126 -3.285 -40.551 1.00 85.19 166 ILE A C 1
ATOM 1360 O O . ILE A 1 166 ? 22.673 -4.042 -41.350 1.00 85.19 166 ILE A O 1
ATOM 1364 N N . ASN A 1 167 ? 21.819 -3.677 -39.309 1.00 84.50 167 ASN A N 1
ATOM 1365 C CA . ASN A 1 167 ? 22.107 -5.013 -38.776 1.00 84.50 167 ASN A CA 1
ATOM 1366 C C . ASN A 1 167 ? 21.420 -6.151 -39.535 1.00 84.50 167 ASN A C 1
ATOM 1368 O O . ASN A 1 167 ? 21.928 -7.269 -39.504 1.00 84.50 167 ASN A O 1
ATOM 1372 N N . SER A 1 168 ? 20.304 -5.887 -40.215 1.00 85.69 168 SER A N 1
ATOM 1373 C CA . SER A 1 168 ? 19.656 -6.871 -41.086 1.00 85.69 168 SER A CA 1
ATOM 1374 C C . SER A 1 168 ? 20.359 -7.040 -42.440 1.00 85.69 168 SER A C 1
ATOM 1376 O O . SER A 1 168 ? 20.241 -8.095 -43.057 1.00 85.69 168 SER A O 1
ATOM 1378 N N . LEU A 1 169 ? 21.110 -6.027 -42.888 1.00 86.56 169 LEU A N 1
ATOM 1379 C CA . LEU A 1 169 ? 21.777 -5.994 -44.195 1.00 86.56 169 LEU A CA 1
ATOM 1380 C C . LEU A 1 169 ? 23.221 -6.516 -44.159 1.00 86.56 169 LEU A C 1
ATOM 1382 O O . LEU A 1 169 ? 23.781 -6.842 -45.204 1.00 86.56 169 LEU A O 1
ATOM 1386 N N . GLN A 1 170 ? 23.842 -6.589 -42.979 1.00 77.44 170 GLN A N 1
ATOM 1387 C CA . GLN A 1 170 ? 25.249 -6.963 -42.816 1.00 77.44 170 GLN A CA 1
ATOM 1388 C C . GLN A 1 170 ? 25.431 -8.282 -42.053 1.00 77.44 170 GLN A C 1
ATOM 1390 O O . GLN A 1 170 ? 24.736 -8.563 -41.081 1.00 77.44 170 GLN A O 1
ATOM 1395 N N . GLY A 1 171 ? 26.442 -9.071 -42.439 1.00 66.38 171 GLY A N 1
ATOM 1396 C CA . GLY A 1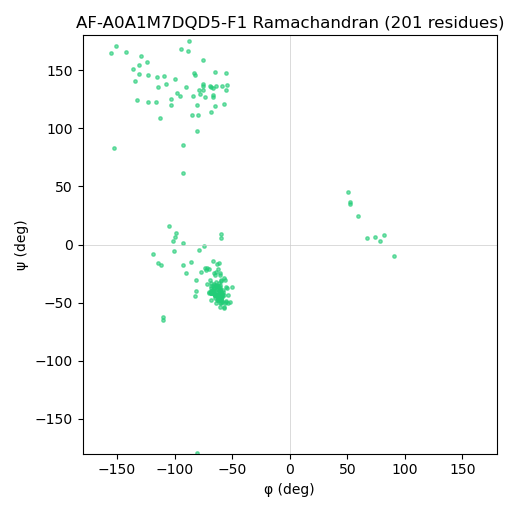 171 ? 26.773 -10.331 -41.756 1.00 66.38 171 GLY A CA 1
ATOM 1397 C C . GLY A 1 171 ? 27.376 -10.156 -40.353 1.00 66.38 171 GLY A C 1
ATOM 1398 O O . GLY A 1 171 ? 27.312 -11.073 -39.537 1.00 66.38 171 GLY A O 1
ATOM 1399 N N . ARG A 1 172 ? 27.941 -8.979 -40.042 1.00 72.44 172 ARG A N 1
ATOM 1400 C CA . ARG A 1 172 ? 28.512 -8.648 -38.726 1.00 72.44 172 ARG A CA 1
ATOM 1401 C C . ARG A 1 172 ? 27.679 -7.561 -38.055 1.00 72.44 172 ARG A C 1
ATOM 1403 O O . ARG A 1 172 ? 27.737 -6.412 -38.466 1.00 72.44 172 ARG A O 1
ATOM 1410 N N . LYS A 1 173 ? 26.932 -7.915 -37.008 1.00 71.31 173 LYS A N 1
ATOM 1411 C CA . LYS A 1 173 ? 26.082 -6.967 -36.269 1.00 71.31 173 LYS A CA 1
ATOM 1412 C C . LYS A 1 173 ? 26.920 -5.876 -35.582 1.00 71.31 173 LYS A C 1
ATOM 1414 O O . LYS A 1 173 ? 27.921 -6.192 -34.938 1.00 71.31 173 LYS A O 1
ATOM 1419 N N . ILE A 1 174 ? 26.472 -4.623 -35.667 1.00 70.81 174 ILE A N 1
ATOM 1420 C CA . ILE A 1 174 ? 26.916 -3.509 -34.819 1.00 70.81 174 ILE A CA 1
ATOM 1421 C C . ILE A 1 174 ? 26.664 -3.908 -33.362 1.00 70.81 174 ILE A C 1
ATOM 1423 O O . ILE A 1 174 ? 25.535 -4.251 -32.990 1.00 70.81 174 ILE A O 1
ATOM 1427 N N . SER A 1 175 ? 27.731 -3.944 -32.561 1.00 67.12 175 SER A N 1
ATOM 1428 C CA . SER A 1 175 ? 27.657 -4.271 -31.139 1.00 67.12 175 SER A CA 1
ATOM 1429 C C . SER A 1 175 ? 27.406 -3.025 -30.296 1.00 67.12 175 SER A C 1
ATOM 1431 O O . SER A 1 175 ? 27.504 -1.893 -30.762 1.00 67.12 175 SER A O 1
ATOM 1433 N N . LEU A 1 176 ? 27.046 -3.279 -29.040 1.00 63.62 176 LEU A N 1
ATOM 1434 C CA . LEU A 1 176 ? 26.824 -2.255 -28.030 1.00 63.62 176 LEU A CA 1
ATOM 1435 C C . LEU A 1 176 ? 28.121 -1.502 -27.692 1.00 63.62 176 LEU A C 1
ATOM 1437 O O . LEU A 1 176 ? 28.051 -0.321 -27.411 1.00 63.62 176 LEU A O 1
ATOM 1441 N N . ASP A 1 177 ? 29.290 -2.128 -27.872 1.00 62.91 177 ASP A N 1
ATOM 1442 C CA . ASP A 1 177 ? 30.647 -1.629 -27.562 1.00 62.91 177 ASP A CA 1
ATOM 1443 C C . ASP A 1 177 ? 31.078 -0.325 -28.281 1.00 62.91 177 ASP A C 1
ATOM 1445 O O . ASP A 1 177 ? 32.227 0.098 -28.169 1.00 62.91 177 ASP A O 1
ATOM 1449 N N . MET A 1 178 ? 30.177 0.308 -29.031 1.00 62.91 178 MET A N 1
ATOM 1450 C CA . MET A 1 178 ? 30.326 1.655 -29.582 1.00 62.91 178 MET A CA 1
ATOM 1451 C C . MET A 1 178 ? 29.833 2.709 -28.568 1.00 62.91 178 MET A C 1
ATOM 1453 O O . MET A 1 178 ? 29.261 2.373 -27.533 1.00 62.91 178 MET A O 1
ATOM 1457 N N . GLU A 1 179 ? 29.990 4.001 -28.870 1.00 71.12 179 GLU A N 1
ATOM 1458 C CA . GLU A 1 179 ? 29.553 5.153 -28.040 1.00 71.12 179 GLU A CA 1
ATOM 1459 C C . GLU A 1 179 ? 28.030 5.205 -27.748 1.00 71.12 179 GLU A C 1
ATOM 1461 O O . GLU A 1 179 ? 27.516 6.188 -27.229 1.00 71.12 179 GLU A O 1
ATOM 1466 N N . LEU A 1 180 ? 27.284 4.151 -28.090 1.00 73.3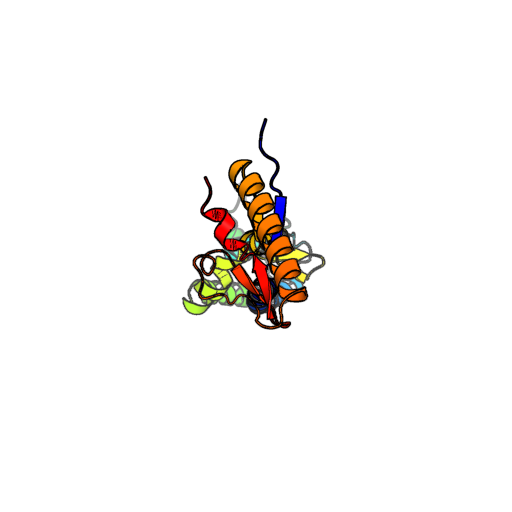8 180 LEU A N 1
ATOM 1467 C CA . LEU A 1 180 ? 25.836 4.036 -27.943 1.00 73.38 180 LEU A CA 1
ATOM 1468 C C . LEU A 1 180 ? 25.403 3.221 -26.716 1.00 73.38 180 LEU A C 1
ATOM 1470 O O . LEU A 1 180 ? 24.206 3.157 -26.433 1.00 73.38 180 LEU A O 1
ATOM 1474 N N . ASN A 1 181 ? 26.354 2.622 -25.991 1.00 75.06 181 ASN A N 1
ATOM 1475 C CA . ASN A 1 181 ? 26.116 1.858 -24.760 1.00 75.06 181 ASN A CA 1
ATOM 1476 C C . ASN A 1 181 ? 25.265 2.600 -23.726 1.00 75.06 181 ASN A C 1
ATOM 1478 O O . ASN A 1 181 ? 24.442 1.984 -23.056 1.00 75.06 181 ASN A O 1
ATOM 1482 N N . ASP A 1 182 ? 25.439 3.916 -23.625 1.00 78.44 182 ASP A N 1
ATOM 1483 C CA . ASP A 1 182 ? 24.745 4.726 -22.624 1.00 78.44 182 ASP A CA 1
ATOM 1484 C C . ASP A 1 182 ? 23.247 4.895 -22.936 1.00 78.44 182 ASP A C 1
ATOM 1486 O O . ASP A 1 182 ? 22.455 5.190 -22.045 1.00 78.44 182 ASP A O 1
ATOM 1490 N N . PHE A 1 183 ? 22.840 4.681 -24.194 1.00 81.69 183 PHE A N 1
ATOM 1491 C CA . PHE A 1 183 ? 21.481 4.939 -24.681 1.00 81.69 183 PHE A CA 1
ATOM 1492 C C . PHE A 1 183 ? 20.746 3.663 -25.102 1.00 81.69 183 PHE A C 1
ATOM 1494 O O . PHE A 1 183 ? 19.536 3.693 -25.313 1.00 81.69 183 PHE A O 1
ATOM 1501 N N . MET A 1 184 ? 21.453 2.550 -25.293 1.00 84.25 184 MET A N 1
ATOM 1502 C CA . MET A 1 184 ? 20.919 1.349 -25.933 1.00 84.25 184 MET A CA 1
ATOM 1503 C C . MET A 1 184 ? 21.219 0.101 -25.105 1.00 84.25 184 MET A C 1
ATOM 1505 O O . MET A 1 184 ? 22.278 -0.048 -24.510 1.00 84.25 184 MET A O 1
ATOM 1509 N N . LYS A 1 185 ? 20.302 -0.860 -25.145 1.00 86.69 185 LYS A N 1
ATOM 1510 C CA . LYS A 1 185 ? 20.441 -2.204 -24.581 1.00 86.69 185 LYS A CA 1
ATOM 1511 C C . LYS A 1 185 ? 20.081 -3.258 -25.619 1.00 86.69 185 LYS A C 1
ATOM 1513 O O . LYS A 1 185 ? 19.431 -2.963 -26.620 1.00 86.69 185 LYS A O 1
ATOM 1518 N N . LYS A 1 186 ? 20.502 -4.501 -25.393 1.00 82.81 186 LYS A N 1
ATOM 1519 C CA . LYS A 1 186 ? 20.059 -5.640 -26.206 1.00 82.81 186 LYS A CA 1
ATOM 1520 C C . LYS A 1 186 ? 18.813 -6.258 -25.592 1.00 82.81 186 LYS A C 1
ATOM 1522 O O . LYS A 1 186 ? 18.758 -6.452 -24.380 1.00 82.81 186 LYS A O 1
ATOM 1527 N N . ASP A 1 187 ? 17.832 -6.571 -26.426 1.00 81.81 187 ASP A N 1
ATOM 1528 C CA . ASP A 1 187 ? 16.694 -7.388 -26.017 1.00 81.81 187 ASP A CA 1
ATOM 1529 C C . ASP A 1 187 ? 17.045 -8.891 -26.027 1.00 81.81 187 ASP A C 1
ATOM 1531 O O . ASP A 1 187 ? 18.165 -9.297 -26.361 1.00 81.81 187 ASP A O 1
ATOM 1535 N N . SER A 1 188 ? 16.074 -9.736 -25.673 1.00 81.38 188 SER A N 1
ATOM 1536 C CA . SER A 1 188 ? 16.227 -11.197 -25.668 1.00 81.38 188 SER A CA 1
ATOM 1537 C C . SER A 1 188 ? 16.503 -11.802 -27.050 1.00 81.38 188 SER A C 1
ATOM 1539 O O . SER A 1 188 ? 16.974 -12.931 -27.129 1.00 81.38 188 SER A O 1
ATOM 1541 N N . ASN A 1 189 ? 16.246 -11.062 -28.133 1.00 81.81 189 ASN A N 1
ATOM 1542 C CA . ASN A 1 189 ? 16.512 -11.463 -29.516 1.00 81.81 189 ASN A CA 1
ATOM 1543 C C . ASN A 1 189 ? 17.830 -10.872 -30.054 1.00 81.81 189 ASN A C 1
ATOM 1545 O O . ASN A 1 189 ? 18.119 -10.962 -31.251 1.00 81.81 189 ASN A O 1
ATOM 1549 N N . HIS A 1 190 ? 18.641 -10.262 -29.183 1.00 78.19 190 HIS A N 1
ATOM 1550 C CA . HIS A 1 190 ? 19.867 -9.545 -29.528 1.00 78.19 190 HIS A CA 1
ATOM 1551 C C . HIS A 1 190 ? 19.661 -8.367 -30.497 1.00 78.19 190 HIS A C 1
ATOM 1553 O O . HIS A 1 190 ? 20.603 -7.990 -31.205 1.00 78.19 190 HIS A O 1
ATOM 1559 N N . LEU A 1 191 ? 18.459 -7.791 -30.542 1.00 82.38 191 LEU A N 1
ATOM 1560 C CA . LEU A 1 191 ? 18.181 -6.531 -31.224 1.00 82.38 191 LEU A CA 1
ATOM 1561 C C . LEU A 1 191 ? 18.553 -5.362 -30.318 1.00 82.38 191 LEU A C 1
ATOM 1563 O O . LEU A 1 191 ? 18.454 -5.452 -29.093 1.00 82.38 191 LEU A O 1
ATOM 1567 N N . LEU A 1 192 ? 18.991 -4.263 -30.927 1.00 85.00 192 LEU A N 1
ATOM 1568 C CA . LEU A 1 192 ? 19.251 -3.032 -30.192 1.00 85.00 192 LEU A CA 1
ATOM 1569 C C . LEU A 1 192 ? 17.910 -2.376 -29.860 1.00 85.00 192 LEU A C 1
ATOM 1571 O O . LEU A 1 192 ? 17.047 -2.246 -30.727 1.00 85.00 192 LEU A O 1
ATOM 1575 N N . LYS A 1 193 ? 17.751 -1.960 -28.607 1.00 87.19 193 LYS A N 1
ATOM 1576 C CA . LYS A 1 193 ? 16.573 -1.279 -28.077 1.00 87.19 193 LYS A CA 1
ATOM 1577 C C . LYS A 1 193 ? 17.019 -0.086 -27.244 1.00 87.19 193 LYS A C 1
ATOM 1579 O O . LYS A 1 193 ? 17.985 -0.203 -26.499 1.00 87.19 193 LYS A O 1
ATOM 1584 N N . LEU A 1 194 ? 16.316 1.036 -27.338 1.00 85.88 194 LEU A N 1
ATOM 1585 C CA . LEU A 1 194 ? 16.547 2.184 -26.464 1.00 85.88 194 LEU A CA 1
ATOM 1586 C C . LEU A 1 194 ? 16.434 1.780 -24.985 1.00 85.88 194 LEU A C 1
ATOM 1588 O O . LEU A 1 194 ? 15.474 1.109 -24.584 1.00 85.88 194 LEU A O 1
ATOM 1592 N N . ASP A 1 195 ? 17.395 2.203 -24.167 1.00 87.31 195 ASP A N 1
ATOM 1593 C CA . ASP A 1 195 ? 17.199 2.228 -22.726 1.00 87.31 195 ASP A CA 1
ATOM 1594 C C . ASP A 1 195 ? 16.402 3.470 -22.331 1.00 87.31 195 ASP A C 1
ATOM 1596 O O . ASP A 1 195 ? 16.923 4.579 -22.210 1.00 87.31 195 ASP A O 1
ATOM 1600 N N . SER A 1 196 ? 15.099 3.277 -22.151 1.00 85.38 196 SER A N 1
ATOM 1601 C CA . SER A 1 196 ? 14.149 4.359 -21.921 1.00 85.38 196 SER A CA 1
ATOM 1602 C C . SER A 1 196 ? 14.521 5.243 -20.717 1.00 85.38 196 SER A C 1
ATOM 1604 O O . SER A 1 196 ? 14.271 6.446 -20.741 1.00 85.38 196 SER A O 1
ATOM 1606 N N . HIS A 1 197 ? 15.182 4.708 -19.685 1.00 85.88 197 HIS A N 1
ATOM 1607 C CA . HIS A 1 197 ? 15.584 5.487 -18.503 1.00 85.88 197 HIS A CA 1
ATOM 1608 C C . HIS A 1 197 ? 16.510 6.658 -18.844 1.00 85.88 197 HIS A C 1
ATOM 1610 O O . HIS A 1 197 ? 16.432 7.711 -18.205 1.00 85.88 197 HIS A O 1
ATOM 1616 N N . PHE A 1 198 ? 17.324 6.516 -19.892 1.00 86.19 198 PHE A N 1
ATOM 1617 C CA . PHE A 1 198 ? 18.261 7.547 -20.319 1.00 86.19 198 PHE A CA 1
ATOM 1618 C C . PHE A 1 198 ? 17.564 8.858 -20.718 1.00 86.19 198 PHE A C 1
ATOM 1620 O O . PHE A 1 198 ? 18.134 9.940 -20.572 1.00 86.19 198 PHE A O 1
ATOM 1627 N N . ILE A 1 199 ? 16.297 8.801 -21.145 1.00 87.25 199 ILE A N 1
ATOM 1628 C CA . ILE A 1 199 ? 15.512 9.977 -21.556 1.00 87.25 199 ILE A CA 1
ATOM 1629 C C . ILE A 1 199 ? 15.430 11.020 -20.433 1.00 87.25 199 ILE A C 1
ATOM 1631 O O . ILE A 1 199 ? 15.364 12.215 -20.707 1.00 87.25 199 ILE A O 1
ATOM 1635 N N . LYS A 1 200 ? 15.489 10.600 -19.163 1.00 87.62 200 LYS A N 1
ATOM 1636 C CA . LYS A 1 200 ? 15.445 11.513 -18.012 1.00 87.62 200 LYS A CA 1
ATOM 1637 C C . LYS A 1 200 ? 16.665 12.432 -17.894 1.00 87.62 200 LYS A C 1
ATOM 1639 O O . LYS A 1 200 ? 16.600 13.406 -17.150 1.00 87.62 200 LYS A O 1
ATOM 1644 N N . SER A 1 201 ? 17.751 12.158 -18.618 1.00 86.69 201 SER A N 1
ATOM 1645 C CA . SER A 1 201 ? 18.938 13.023 -18.651 1.00 86.69 201 SER A CA 1
ATOM 1646 C C . SER A 1 201 ? 18.727 14.320 -19.445 1.00 86.69 201 SER A C 1
ATOM 1648 O O . SER A 1 201 ? 19.427 15.306 -19.204 1.00 86.69 201 SER A O 1
ATOM 1650 N N . PHE A 1 202 ? 17.745 14.351 -20.353 1.00 84.94 202 PHE A N 1
ATOM 1651 C CA . PHE A 1 202 ? 17.433 15.526 -21.162 1.00 84.94 202 PHE A CA 1
ATOM 1652 C C . PHE A 1 202 ? 16.514 16.479 -20.389 1.00 84.94 202 PHE A C 1
ATOM 1654 O O . PHE A 1 202 ? 15.473 16.076 -19.858 1.00 84.94 202 PHE A O 1
ATOM 1661 N N . LYS A 1 203 ? 16.928 17.747 -20.311 1.00 81.88 203 LYS A N 1
ATOM 1662 C CA . LYS A 1 203 ? 16.227 18.824 -19.603 1.00 81.88 203 LYS A CA 1
ATOM 1663 C C . LYS A 1 203 ? 15.452 19.678 -20.576 1.00 81.88 203 LYS A C 1
ATOM 1665 O O . LYS A 1 203 ? 16.078 20.118 -21.561 1.00 81.88 203 LYS A O 1
#

Solvent-accessible surface area (backbone atoms only — not comparable to full-atom values): 11748 Å² total; per-residue (Å²): 134,82,71,76,70,42,83,74,52,65,43,63,69,60,38,52,50,55,54,57,61,48,48,59,45,35,53,59,53,33,57,54,51,50,54,46,43,73,53,68,52,78,90,77,52,44,68,45,64,46,44,40,76,73,39,38,64,51,41,53,35,34,61,76,50,73,66,59,82,53,64,60,96,88,40,78,55,55,55,70,60,46,50,74,71,49,92,70,53,83,61,53,68,59,52,41,52,52,52,54,49,38,62,67,36,65,67,48,18,67,71,38,60,76,48,40,80,43,41,29,43,54,97,94,35,52,40,74,27,69,67,46,53,50,49,46,50,54,75,41,38,44,66,36,71,44,70,50,21,46,54,50,46,54,52,49,53,50,50,35,51,53,52,49,53,51,38,72,77,42,97,71,62,84,64,61,94,50,99,50,48,82,46,39,41,69,48,99,83,70,43,67,37,68,41,70,74,50,42,73,77,50,116

Radius of gyration: 27.46 Å; Cα contacts (8 Å, |Δi|>4): 205; chains: 1; bounding box: 57×37×79 Å

Nearest PDB structures (foldseek):
  6d8c-assembly1_A  TM=2.378E-01  e=2.518E+00  Homo sapiens
  4xxj-assembly1_B  TM=1.600E-01  e=3.360E+00  Halobacterium salinarum

Organism: NCBI:txid946677

Foldseek 3Di:
DFDDKDFDDFDVVQLVVVQVLCVVLQVVLLVLLVVLVVQVQDPDFFLLLLVCLVQVQLSSLCSVVVNDFDDDPNDTDDSNVSSVVDDGRPCSVVSSVVSVVLCVDPVSVVSHNVCSVQWTADPSGIDGDPVNSVVSRVVRTDIDRDPQLVVVVVVLVVVLVVLQVVQVVDPDHDDCPPPCVLFWDADPVRRIDGPSVSSVVTD

pLDDT: mean 89.97, std 7.65, range [60.62, 97.88]